Protein AF-A0A645BBS8-F1 (afdb_monomer)

Foldseek 3Di:
DVPQLVLLVQLVVCVVVVDDLVVSCVVVVHDSVSSVVSVPDDNVRSVVVVVCVVCPPPLCNVVLVVLLVCCVVPVQDALVNVVVVCCVVPVVDDDDSVSSRVVSVVSCVVVVRDNPPPDPPDDPDPPDPPDCPPPPPDPDDDPQVDKDFPDWDQDPVQQKIWTQIDHDPPPGPRGQKIFIWHADPNDIDTPDIGD

Sequence (195 aa):
MKKKLMLYLEIQQMKERGFSIQQIAKQLKVSRTTVYNYMEKTPEEAFEWVNSLGSRKKKLDPYKDWIVAWLQKYPHLNASQIQDWLLEKFPDFTVGESTMRLYVNQIREEYQIAKTKVVRQYEAVDPIPNKLDFLDDSSNQILWTKYVINDYEIDSDNKQVIFDVGSEEYGMHSNDLKITMCQEDGKWKIFSISE

Mean predicted aligned error: 19.35 Å

Secondary structure (DSSP, 8-state):
-HHHHHHHHHHHHHHHTT--HHHHHHHHT--HHHHHHHHSS-HHHHHHHHHHHH----TTGGGHHHHHHHHHH-TT--HHHHHHHHHHH-TT----HHHHHHHHHHHHHHTT--------S---PPPP-SS-TTSSS----------EEEEEEEETTTTEEEEEEE-SSSS--TTSEEEEEEEETTEEEEEEEE-

Solvent-accessible surface area (backbone atoms only — not comparable to full-atom values): 12086 Å² total; per-residue (Å²): 107,68,71,64,55,51,52,45,54,52,54,51,55,41,48,75,71,66,54,52,69,69,56,51,21,64,74,71,74,44,56,60,68,58,52,52,65,50,69,76,45,49,74,66,57,48,50,52,49,47,46,49,74,71,53,67,80,50,95,56,58,91,49,43,67,60,54,50,54,47,43,71,76,39,47,63,65,50,47,66,60,52,47,52,56,44,38,75,76,36,75,88,62,84,77,56,68,71,58,44,40,54,49,49,50,50,49,31,63,74,68,65,57,66,69,54,77,77,73,74,88,74,71,86,70,77,79,76,75,94,60,85,87,74,70,85,78,62,95,61,100,67,89,78,90,61,78,46,79,76,50,74,50,72,43,83,89,74,59,33,39,38,37,38,38,29,37,83,87,78,80,51,62,88,69,57,28,43,40,34,29,36,69,57,96,90,40,81,42,82,72,49,77,46,109

pLDDT: mean 71.12, std 16.53, range [35.47, 92.38]

InterPro domains:
  IPR006120 Resolvase, HTH domain [PF02796] (8-41)
  IPR009057 Homedomain-like superfamily [SSF46689] (10-91)
  IPR017894 HTH domain, IS21 transposase-type [PS50531] (6-71)

Organism: NCBI:txid1076179

Radius of gyration: 36.96 Å; Cα contacts (8 Å, |Δi|>4): 168; chains: 1; bounding box: 91×52×81 Å

Nearest PDB structures (foldseek):
  3doa-assembly1_A  TM=5.676E-01  e=3.269E+00  Staphylococcus aureus subsp. aureus Mu50
  3d7q-assembly2_A-2  TM=4.334E-01  e=2.902E+00  Nostoc punctiforme PCC 73102

Structure (mmCIF, N/CA/C/O backbone):
data_AF-A0A645BBS8-F1
#
_entry.id   AF-A0A645BBS8-F1
#
loop_
_atom_site.group_PDB
_atom_site.id
_atom_site.type_symbol
_atom_site.label_atom_id
_atom_site.label_alt_id
_atom_site.label_comp_id
_atom_site.label_asym_id
_atom_site.label_entity_id
_atom_site.label_seq_id
_atom_site.pdbx_PDB_ins_code
_atom_site.Cartn_x
_atom_site.Cartn_y
_atom_site.Cartn_z
_atom_site.occupancy
_atom_site.B_iso_or_equiv
_atom_site.auth_seq_id
_atom_site.auth_comp_id
_atom_site.auth_asym_id
_atom_site.auth_atom_id
_atom_site.pdbx_PDB_model_num
ATOM 1 N N . MET A 1 1 ? -12.706 -3.996 8.198 1.00 59.66 1 MET A N 1
ATOM 2 C CA . MET A 1 1 ? -14.000 -3.342 7.898 1.00 59.66 1 MET A CA 1
ATOM 3 C C . MET A 1 1 ? -15.180 -4.087 8.532 1.00 59.66 1 MET A C 1
ATOM 5 O O . MET A 1 1 ? -15.772 -3.539 9.450 1.00 59.66 1 MET A O 1
ATOM 9 N N . LYS A 1 2 ? -15.449 -5.357 8.179 1.00 73.75 2 LYS A N 1
ATOM 10 C CA . LYS A 1 2 ? -16.649 -6.109 8.628 1.00 73.75 2 LYS A CA 1
ATOM 11 C C . LYS A 1 2 ? -16.874 -6.190 10.155 1.00 73.75 2 LYS A C 1
ATOM 13 O O . LYS A 1 2 ? -17.990 -5.977 10.605 1.00 73.75 2 LYS A O 1
ATOM 18 N N . LYS A 1 3 ? -15.826 -6.414 10.963 1.00 82.75 3 LYS A N 1
ATOM 19 C CA . LYS A 1 3 ? -15.961 -6.615 12.426 1.00 82.75 3 LYS A CA 1
ATOM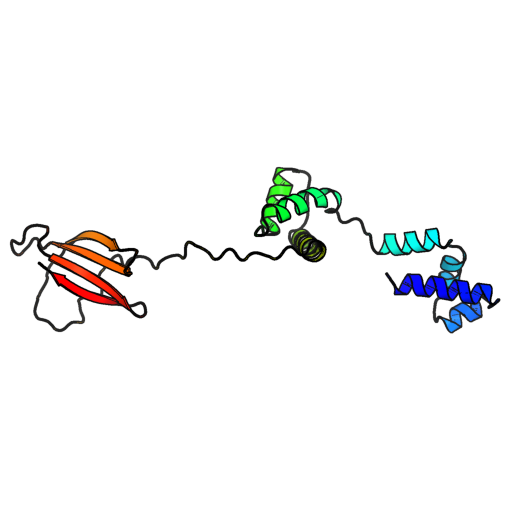 20 C C . LYS A 1 3 ? -16.538 -5.409 13.190 1.00 82.75 3 LYS A C 1
ATOM 22 O O . LYS A 1 3 ? -17.342 -5.601 14.090 1.00 82.75 3 LYS A O 1
ATOM 27 N N . LYS A 1 4 ? -16.141 -4.176 12.844 1.00 83.88 4 LYS A N 1
ATOM 28 C CA . LYS A 1 4 ? -16.613 -2.959 13.541 1.00 83.88 4 LYS A CA 1
ATOM 29 C C . LYS A 1 4 ? -18.053 -2.595 13.165 1.00 83.88 4 LYS A C 1
ATOM 31 O O . LYS A 1 4 ? -18.812 -2.186 14.034 1.00 83.88 4 LYS A O 1
ATOM 36 N N . LEU A 1 5 ? -18.425 -2.798 11.898 1.00 86.19 5 LEU A N 1
ATOM 37 C CA . LEU A 1 5 ? -19.806 -2.646 11.422 1.00 86.19 5 LEU A CA 1
ATOM 38 C C . LEU A 1 5 ? -20.742 -3.681 12.063 1.00 86.19 5 LEU A C 1
ATOM 40 O O . LEU A 1 5 ? -21.817 -3.319 12.522 1.00 86.19 5 LEU A O 1
ATOM 44 N N . MET A 1 6 ? -20.313 -4.945 12.159 1.00 89.00 6 MET A N 1
ATOM 45 C CA . MET A 1 6 ? -21.078 -5.987 12.858 1.00 89.00 6 MET A CA 1
ATOM 46 C C . MET A 1 6 ? -21.303 -5.632 14.330 1.00 89.00 6 MET A C 1
ATOM 48 O O . MET A 1 6 ? -22.436 -5.690 14.791 1.00 89.00 6 MET A O 1
ATOM 52 N N . LEU A 1 7 ? -20.259 -5.174 15.033 1.00 90.38 7 LEU A N 1
ATOM 53 C CA . LEU A 1 7 ? -20.376 -4.732 16.425 1.00 90.38 7 LEU A CA 1
ATOM 54 C C . LEU A 1 7 ? -21.392 -3.588 16.591 1.00 90.38 7 LEU A C 1
ATOM 56 O O . LEU A 1 7 ? -22.176 -3.604 17.533 1.00 90.38 7 LEU A O 1
ATOM 60 N N . TYR A 1 8 ? -21.395 -2.608 15.681 1.00 90.94 8 TYR A N 1
ATOM 61 C CA . TYR A 1 8 ? -22.380 -1.521 15.686 1.00 90.94 8 TYR A CA 1
ATOM 62 C C . TYR A 1 8 ? -23.813 -2.035 15.544 1.00 90.94 8 TYR A C 1
ATOM 64 O O . TYR A 1 8 ? -24.666 -1.692 16.361 1.00 90.94 8 TYR A O 1
ATOM 72 N N . LEU A 1 9 ? -24.063 -2.891 14.551 1.00 91.31 9 LEU A N 1
ATOM 73 C CA . LEU A 1 9 ? -25.390 -3.464 14.317 1.00 91.31 9 LEU A CA 1
ATOM 74 C C . LEU A 1 9 ? -25.876 -4.268 15.526 1.00 91.31 9 LEU A C 1
ATOM 76 O O . LEU A 1 9 ? -27.034 -4.160 15.914 1.00 91.31 9 LEU A O 1
ATOM 80 N N . GLU A 1 10 ? -24.988 -5.032 16.157 1.00 92.12 10 GLU A N 1
ATOM 81 C CA . GLU A 1 10 ? -25.324 -5.855 17.318 1.00 92.12 10 GLU A CA 1
ATOM 82 C C . GLU A 1 10 ? -25.670 -5.002 18.552 1.00 92.12 10 GLU A C 1
ATOM 84 O O . GLU A 1 10 ? -26.630 -5.301 19.263 1.00 92.12 10 GLU A O 1
ATOM 89 N N . ILE A 1 11 ? -24.964 -3.882 18.761 1.00 91.81 11 ILE A N 1
ATOM 90 C CA . ILE A 1 11 ? -25.291 -2.897 19.808 1.00 91.81 11 ILE A CA 1
ATOM 91 C C . ILE A 1 11 ? -26.670 -2.269 19.560 1.00 91.81 11 ILE A C 1
ATOM 93 O O . ILE A 1 11 ? -27.460 -2.162 20.501 1.00 91.81 11 ILE A O 1
ATOM 97 N N . GLN A 1 12 ? -26.979 -1.876 18.319 1.00 90.88 12 GLN A N 1
ATOM 98 C CA . GLN A 1 12 ? -28.278 -1.280 17.978 1.00 90.88 12 GLN A CA 1
ATOM 99 C C . GLN A 1 12 ? -29.426 -2.289 18.135 1.00 90.88 12 GLN A C 1
ATOM 101 O O . GLN A 1 12 ? -30.436 -1.969 18.755 1.00 90.88 12 GLN A O 1
ATOM 106 N N . GLN A 1 13 ? -29.245 -3.542 17.708 1.00 92.06 13 GLN A N 1
ATOM 107 C CA . GLN A 1 13 ? -30.247 -4.598 17.908 1.00 92.06 13 GLN A CA 1
ATOM 108 C C . GLN A 1 13 ? -30.528 -4.871 19.392 1.00 92.06 13 GLN A C 1
ATOM 110 O O . GLN A 1 13 ? -31.673 -5.090 19.785 1.00 92.06 13 GLN A O 1
ATOM 115 N N . MET A 1 14 ? -29.500 -4.870 20.246 1.00 91.06 14 MET A N 1
ATOM 116 C CA . MET A 1 14 ? -29.712 -5.030 21.688 1.00 91.06 14 MET A CA 1
ATOM 117 C C . MET A 1 14 ? -30.392 -3.807 22.315 1.00 91.06 14 MET A C 1
ATOM 119 O O . MET A 1 14 ? -31.194 -3.963 23.236 1.00 91.06 14 MET A O 1
ATOM 123 N N . LYS A 1 15 ? -30.129 -2.602 21.800 1.00 88.50 15 LYS A N 1
ATOM 124 C CA . LYS A 1 15 ? -30.831 -1.380 22.212 1.00 88.50 15 LYS A CA 1
ATOM 125 C C . LYS A 1 15 ? -32.324 -1.459 21.893 1.00 88.50 15 LYS A C 1
ATOM 127 O O . LYS A 1 15 ? -33.138 -1.193 22.770 1.00 88.50 15 LYS A O 1
ATOM 132 N N . GLU A 1 16 ? -32.679 -1.874 20.678 1.00 89.00 16 GLU A N 1
ATOM 133 C CA . GLU A 1 16 ? -34.076 -2.048 20.246 1.00 89.00 16 GLU A CA 1
ATOM 134 C C . GLU A 1 16 ? -34.824 -3.083 21.092 1.00 89.00 16 GLU A C 1
ATOM 136 O O . GLU A 1 16 ? -36.003 -2.919 21.389 1.00 89.00 16 GLU A O 1
ATOM 141 N N . ARG A 1 17 ? -34.123 -4.124 21.550 1.00 91.25 17 ARG A N 1
ATOM 142 C CA . ARG A 1 17 ? -34.668 -5.141 22.464 1.00 91.25 17 ARG A CA 1
ATOM 143 C C . ARG A 1 17 ? -34.783 -4.670 23.922 1.00 91.25 17 ARG A C 1
ATOM 145 O O . ARG A 1 17 ? -35.229 -5.443 24.764 1.00 91.25 17 ARG A O 1
ATOM 152 N N . GLY A 1 18 ? -34.371 -3.441 24.238 1.00 90.44 18 GLY A N 1
ATOM 153 C CA . GLY A 1 18 ? -34.490 -2.854 25.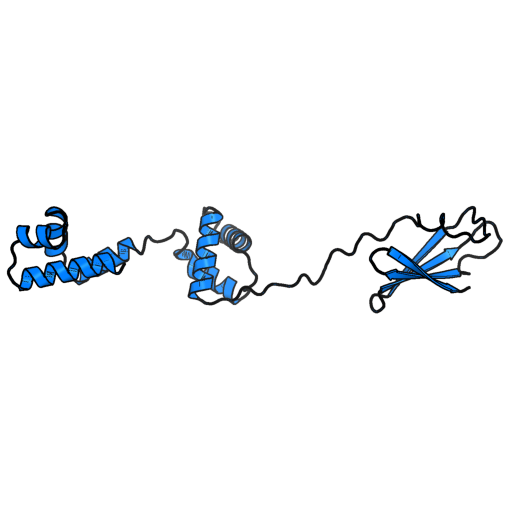575 1.00 90.44 18 GLY A CA 1
ATOM 154 C C . GLY A 1 18 ? -33.408 -3.280 26.572 1.00 90.44 18 GLY A C 1
ATOM 155 O O . GLY A 1 18 ? -33.602 -3.133 27.779 1.00 90.44 18 GLY A O 1
ATOM 156 N N . PHE A 1 19 ? -32.265 -3.804 26.114 1.00 89.94 19 PHE A N 1
ATOM 157 C CA . PHE A 1 19 ? -31.166 -4.142 27.022 1.00 89.94 19 PHE A CA 1
ATOM 158 C C . PHE A 1 19 ? -30.490 -2.888 27.586 1.00 89.94 19 PHE A C 1
ATOM 160 O O . PHE A 1 19 ? -30.244 -1.906 26.884 1.00 89.94 19 PHE A O 1
ATOM 167 N N . SER A 1 20 ? -30.111 -2.945 28.864 1.00 90.75 20 SER A N 1
ATOM 168 C CA . SER A 1 20 ? -29.319 -1.884 29.488 1.00 90.75 20 SER A CA 1
ATOM 169 C C . SER A 1 20 ? -27.881 -1.860 28.955 1.00 90.75 20 SER A C 1
ATOM 171 O O . SER A 1 20 ? -27.296 -2.890 28.614 1.00 90.75 20 SER A O 1
ATOM 173 N N . ILE A 1 21 ? -27.252 -0.683 28.980 1.00 87.94 21 ILE A N 1
ATOM 174 C CA . ILE A 1 21 ? -25.864 -0.473 28.527 1.00 87.94 21 ILE A CA 1
ATOM 175 C C . ILE A 1 21 ? -24.885 -1.429 29.234 1.00 87.94 21 ILE A C 1
ATOM 177 O O . ILE A 1 21 ? -23.940 -1.932 28.625 1.00 87.94 21 ILE A O 1
ATOM 181 N N . GLN A 1 22 ? -25.121 -1.723 30.517 1.00 89.69 22 GLN A N 1
ATOM 182 C CA . GLN A 1 22 ? -24.285 -2.646 31.288 1.00 89.69 22 GLN A CA 1
ATOM 183 C C . GLN A 1 22 ? -24.399 -4.094 30.793 1.00 89.69 22 GLN A C 1
ATOM 185 O O . GLN A 1 22 ? -23.387 -4.794 30.732 1.00 89.69 22 GLN A O 1
ATOM 190 N N . GLN A 1 23 ? -25.606 -4.536 30.426 1.00 90.25 23 GLN A N 1
ATOM 191 C CA . GLN A 1 23 ? -25.840 -5.871 29.871 1.00 90.25 23 GLN A CA 1
ATOM 192 C C . GLN A 1 23 ? -25.203 -6.003 28.488 1.00 90.25 23 GLN A C 1
ATOM 194 O O . GLN A 1 23 ? -24.499 -6.980 28.245 1.00 90.25 23 GLN A O 1
ATOM 199 N N . ILE A 1 24 ? -25.353 -4.983 27.638 1.00 91.06 24 ILE A N 1
ATOM 200 C CA . ILE A 1 24 ? -24.761 -4.941 26.293 1.00 91.06 24 ILE A CA 1
ATOM 201 C C . ILE A 1 24 ? -23.234 -5.035 26.373 1.00 91.06 24 ILE A C 1
ATOM 203 O O . ILE A 1 24 ? -22.626 -5.887 25.728 1.00 91.06 24 ILE A O 1
ATOM 207 N N . ALA A 1 25 ? -22.605 -4.222 27.228 1.00 92.06 25 ALA A N 1
ATOM 208 C CA . ALA A 1 25 ? -21.158 -4.250 27.438 1.00 92.06 25 ALA A CA 1
ATOM 209 C C . ALA A 1 25 ? -20.663 -5.624 27.929 1.00 92.06 25 ALA A C 1
ATOM 211 O O . ALA A 1 25 ? -19.649 -6.131 27.447 1.00 92.06 25 ALA A O 1
ATOM 212 N N . LYS A 1 26 ? -21.397 -6.251 28.861 1.00 92.38 26 LYS A N 1
ATOM 213 C CA . LYS A 1 26 ? -21.065 -7.576 29.407 1.00 92.38 26 LYS A CA 1
ATOM 214 C C . LYS A 1 26 ? -21.217 -8.685 28.362 1.00 92.38 26 LYS A C 1
ATOM 216 O O . LYS A 1 26 ? -20.373 -9.576 28.308 1.00 92.38 26 LYS A O 1
ATOM 221 N N . GLN A 1 27 ? -22.259 -8.624 27.536 1.00 90.75 27 GLN A N 1
ATOM 222 C CA . GLN A 1 27 ? -22.560 -9.638 26.527 1.00 90.75 27 GLN A CA 1
ATOM 223 C C . GLN A 1 27 ? -21.602 -9.566 25.333 1.00 90.75 27 GLN A C 1
ATOM 225 O O . GLN A 1 27 ? -21.071 -10.590 24.910 1.00 90.75 27 GLN A O 1
ATOM 230 N N . LEU A 1 28 ? -21.318 -8.356 24.847 1.00 89.81 28 LEU A N 1
ATOM 231 C CA . LEU A 1 28 ? -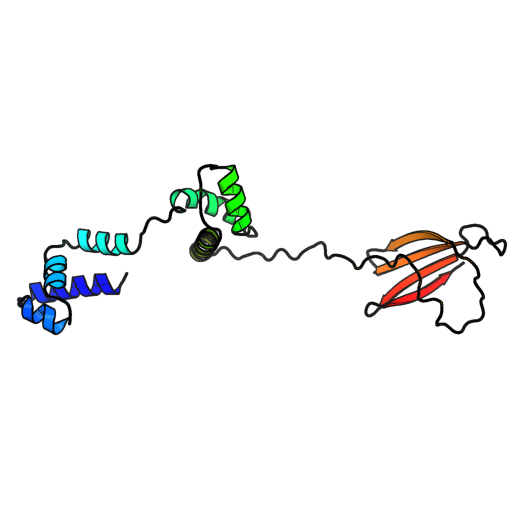20.407 -8.119 23.723 1.00 89.81 28 LEU A CA 1
ATOM 232 C C . LEU A 1 28 ? -18.927 -8.045 24.143 1.00 89.81 28 LEU A C 1
ATOM 234 O O . LEU A 1 28 ? -18.056 -7.919 23.287 1.00 89.81 28 LEU A O 1
ATOM 238 N N . LYS A 1 29 ? -18.627 -8.131 25.449 1.00 91.69 29 LYS A N 1
ATOM 239 C CA . LYS A 1 29 ? -17.272 -8.014 26.028 1.00 91.69 29 LYS A CA 1
ATOM 240 C C . LYS A 1 29 ? -16.536 -6.741 25.576 1.00 91.69 29 LYS A C 1
ATOM 242 O O . LYS A 1 29 ? -15.335 -6.763 25.313 1.00 91.69 29 LYS A O 1
ATOM 247 N N . VAL A 1 30 ? -17.257 -5.624 25.495 1.00 90.00 30 VAL A N 1
ATOM 248 C CA . VAL A 1 30 ? -16.724 -4.307 25.108 1.00 90.00 30 VAL A CA 1
ATOM 249 C C . VAL A 1 30 ? -16.825 -3.313 26.259 1.00 90.00 30 VAL A C 1
ATOM 251 O O . VAL A 1 30 ? -17.640 -3.466 27.168 1.00 90.00 30 VAL A O 1
ATOM 254 N N . SER A 1 31 ? -15.991 -2.272 26.233 1.00 91.00 31 SER A N 1
ATOM 255 C CA . SER A 1 31 ? -16.043 -1.225 27.255 1.00 91.00 31 SER A CA 1
ATOM 256 C C . SER A 1 31 ? -17.358 -0.442 27.176 1.00 91.00 31 SER A C 1
ATOM 258 O O . SER A 1 31 ? -17.895 -0.223 26.088 1.00 91.00 31 SER A O 1
ATOM 260 N N . ARG A 1 32 ? -17.854 0.038 28.324 1.00 87.38 32 ARG A N 1
ATOM 261 C CA . ARG A 1 32 ? -19.061 0.883 28.379 1.00 87.38 32 ARG A CA 1
ATOM 262 C C . ARG A 1 32 ? -18.915 2.118 27.488 1.00 87.38 32 ARG A C 1
ATOM 264 O O . ARG A 1 32 ? -19.841 2.445 26.761 1.00 87.38 32 ARG A O 1
ATOM 271 N N . THR A 1 33 ? -17.733 2.734 27.470 1.00 90.19 33 THR A N 1
ATOM 272 C CA . THR A 1 33 ? -17.406 3.886 26.615 1.00 90.19 33 THR A CA 1
ATOM 273 C C . THR A 1 33 ? -17.559 3.565 25.129 1.00 90.19 33 THR A C 1
ATOM 275 O O . THR A 1 33 ? -18.061 4.380 24.364 1.00 90.19 33 THR A O 1
ATOM 278 N N . THR A 1 34 ? -17.180 2.355 24.706 1.00 88.12 34 THR A N 1
ATOM 279 C CA . THR A 1 34 ? -17.405 1.896 23.328 1.00 88.12 34 THR A CA 1
ATOM 280 C C . THR A 1 34 ? -18.895 1.765 23.030 1.00 88.12 34 THR A C 1
ATOM 282 O O . THR A 1 34 ? -19.324 2.184 21.965 1.00 88.12 34 THR A O 1
ATOM 285 N N . VAL A 1 35 ? -19.695 1.244 23.963 1.00 88.62 35 VAL A N 1
ATOM 286 C CA . VAL A 1 35 ? -21.151 1.150 23.778 1.00 88.62 35 VAL A CA 1
ATOM 287 C C . VAL A 1 35 ? -21.784 2.538 23.649 1.00 88.62 35 VAL A C 1
ATOM 289 O O . VAL A 1 35 ? -22.550 2.743 22.714 1.00 88.62 35 VAL A O 1
ATOM 292 N N . TYR A 1 36 ? -21.415 3.501 24.504 1.00 90.00 36 TYR A N 1
ATOM 293 C CA . TYR A 1 36 ? -21.876 4.896 24.400 1.00 90.00 36 TYR A CA 1
ATOM 294 C C . TYR A 1 36 ? -21.555 5.499 23.028 1.00 90.00 36 TYR A C 1
ATOM 296 O O . TYR A 1 36 ? -22.461 5.891 22.297 1.00 90.00 36 TYR A O 1
ATOM 304 N N . ASN A 1 37 ? -20.283 5.440 22.624 1.00 87.69 37 ASN A N 1
ATOM 305 C CA . ASN A 1 37 ? -19.826 5.977 21.342 1.00 87.69 37 ASN A CA 1
ATOM 306 C C . ASN A 1 37 ? -20.542 5.368 20.128 1.00 87.69 37 ASN A C 1
ATOM 308 O O . ASN A 1 37 ? -20.613 6.006 19.083 1.00 87.69 37 ASN A O 1
ATOM 312 N N . TYR A 1 38 ? -20.998 4.116 20.217 1.00 88.06 38 TYR A N 1
ATOM 313 C CA . TYR A 1 38 ? -21.685 3.427 19.122 1.00 88.06 38 TYR A CA 1
ATOM 314 C C . TYR A 1 38 ? -23.206 3.621 19.177 1.00 88.06 38 TYR A C 1
ATOM 316 O O . TYR A 1 38 ? -23.847 3.580 18.134 1.00 88.06 38 TYR A O 1
ATOM 324 N N . MET A 1 39 ? -23.789 3.848 20.358 1.00 86.56 39 MET A N 1
ATOM 325 C CA . MET A 1 39 ? -25.219 4.134 20.509 1.00 86.56 39 MET A CA 1
ATOM 326 C C . MET A 1 39 ? -25.607 5.538 20.053 1.00 86.56 39 MET A C 1
ATOM 328 O O . MET A 1 39 ? -26.739 5.720 19.603 1.00 86.56 39 MET A O 1
ATOM 332 N N . GLU A 1 40 ? -24.701 6.502 20.211 1.00 85.94 40 GLU A N 1
ATOM 333 C CA . GLU A 1 40 ? -24.903 7.901 19.815 1.00 85.94 40 GLU A CA 1
ATOM 334 C C . GLU A 1 40 ? -24.730 8.117 18.306 1.00 85.94 40 GLU A C 1
ATOM 336 O O . GLU A 1 40 ? -25.239 9.094 17.771 1.00 85.94 40 GLU A O 1
ATOM 341 N N . LYS A 1 41 ? -24.052 7.193 17.611 1.00 85.00 41 LYS A N 1
ATOM 342 C CA . LYS A 1 41 ? -23.796 7.289 16.169 1.00 85.00 41 LYS A CA 1
ATOM 343 C C . LYS A 1 41 ? -24.990 6.860 15.334 1.00 85.00 41 LYS A C 1
ATOM 345 O O . LYS A 1 41 ? -25.552 5.776 15.540 1.00 85.00 41 LYS A O 1
ATOM 350 N N . THR A 1 42 ? -25.298 7.654 14.316 1.00 86.50 42 THR A N 1
ATOM 351 C CA . THR A 1 42 ? -26.260 7.255 13.285 1.00 86.50 42 THR A CA 1
ATOM 352 C C . THR A 1 42 ? -25.683 6.136 12.403 1.00 86.50 42 THR A C 1
ATOM 354 O O . THR A 1 42 ? -24.463 5.927 12.375 1.00 86.50 42 THR A O 1
ATOM 357 N N . PRO A 1 43 ? -26.531 5.379 11.680 1.00 82.12 43 PRO A N 1
ATOM 358 C CA . PRO A 1 43 ? -26.059 4.325 10.782 1.00 82.12 43 PRO A CA 1
ATOM 359 C C . PRO A 1 43 ? -25.113 4.861 9.702 1.00 82.12 43 PRO A C 1
ATOM 361 O O . PRO A 1 43 ? -24.113 4.219 9.379 1.00 82.12 43 PRO A O 1
ATOM 364 N N . GLU A 1 44 ? -25.405 6.059 9.195 1.00 83.44 44 GLU A N 1
ATOM 365 C CA . GLU A 1 44 ? -24.606 6.773 8.197 1.00 83.44 44 GLU A CA 1
ATOM 366 C C . GLU A 1 44 ? -23.237 7.162 8.768 1.00 83.44 44 GLU A C 1
ATOM 368 O O . GLU A 1 44 ? -22.208 6.782 8.210 1.00 83.44 44 GLU A O 1
ATOM 373 N N . GLU A 1 45 ? -23.201 7.794 9.946 1.00 85.19 45 GLU A N 1
ATOM 374 C CA . GLU A 1 45 ? -21.952 8.157 10.627 1.00 85.19 45 GLU A CA 1
ATOM 375 C C . GLU A 1 45 ? -21.103 6.934 10.991 1.00 85.19 45 GLU A C 1
ATOM 377 O O . GLU A 1 45 ? -19.873 6.975 10.932 1.00 85.19 45 GLU A O 1
ATOM 382 N N . ALA A 1 46 ? -21.732 5.828 11.395 1.00 82.25 46 ALA A N 1
ATOM 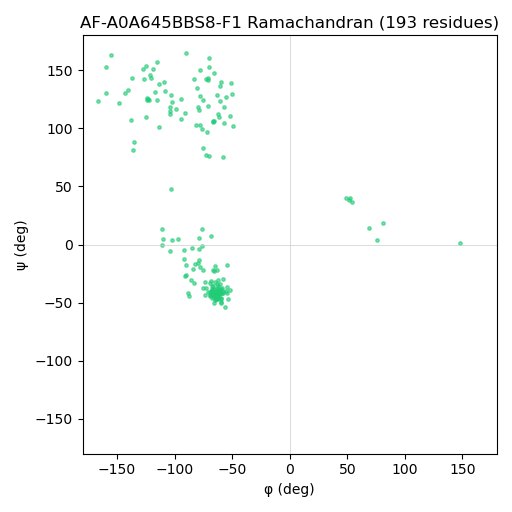383 C CA . ALA A 1 46 ? -21.027 4.590 11.702 1.00 82.25 46 ALA A CA 1
ATOM 384 C C . ALA A 1 46 ? -20.408 3.976 10.439 1.00 82.25 46 ALA A C 1
ATOM 386 O O . ALA A 1 46 ? -19.268 3.499 10.480 1.00 82.25 46 ALA A O 1
ATOM 387 N N . PHE A 1 47 ? -21.127 4.014 9.314 1.00 82.25 47 PHE A N 1
ATOM 388 C CA . PHE A 1 47 ? -20.625 3.559 8.023 1.00 82.25 47 PHE A CA 1
ATOM 389 C C . PHE A 1 47 ? -19.454 4.424 7.544 1.00 82.25 47 PHE A C 1
ATOM 391 O O . PHE A 1 47 ? -18.393 3.886 7.219 1.00 82.25 47 PHE A O 1
ATOM 398 N N . GLU A 1 48 ? -19.585 5.750 7.596 1.00 82.69 48 GLU A N 1
ATOM 399 C CA . GLU A 1 48 ? -18.503 6.690 7.288 1.00 82.69 48 GLU A CA 1
ATOM 400 C C . GLU A 1 48 ? -17.306 6.533 8.228 1.00 82.69 48 GLU A C 1
ATOM 402 O O . GLU A 1 48 ? -16.157 6.560 7.789 1.00 82.69 48 GLU A O 1
ATOM 407 N N . TRP A 1 49 ? -17.529 6.295 9.520 1.00 81.94 49 TRP A N 1
ATOM 408 C CA . TRP A 1 49 ? -16.453 6.065 10.480 1.00 81.94 49 TRP A CA 1
ATOM 409 C C . TRP A 1 49 ? -15.692 4.765 10.187 1.00 81.94 49 TRP A C 1
ATOM 411 O O . TRP A 1 49 ? -14.460 4.739 10.179 1.00 81.94 49 TRP A O 1
ATOM 421 N N . VAL A 1 50 ? -16.399 3.669 9.901 1.00 80.81 50 VAL A N 1
ATOM 422 C CA . VAL A 1 50 ? -15.748 2.401 9.537 1.00 80.81 50 VAL A CA 1
ATOM 423 C C . VAL A 1 50 ? -15.041 2.501 8.184 1.00 80.81 50 VAL A C 1
ATOM 425 O O . VAL A 1 50 ? -13.957 1.927 8.037 1.00 80.81 50 VAL A O 1
ATOM 428 N N . ASN A 1 51 ? -15.601 3.254 7.236 1.00 76.06 51 ASN A N 1
ATOM 429 C CA . ASN A 1 51 ? -14.956 3.535 5.958 1.00 76.06 51 ASN A CA 1
ATOM 430 C C . ASN A 1 51 ? -13.723 4.416 6.129 1.00 76.06 51 ASN A C 1
ATOM 432 O O . ASN A 1 51 ? -12.672 4.042 5.630 1.00 76.06 51 ASN A O 1
ATOM 436 N N . SER A 1 52 ? -13.790 5.494 6.909 1.00 70.75 52 SER A N 1
ATOM 437 C CA . SER A 1 52 ? -12.655 6.392 7.174 1.00 70.75 52 SER A CA 1
ATOM 438 C C . SER A 1 52 ? -11.496 5.696 7.889 1.00 70.75 52 SER A C 1
ATOM 440 O O . SER A 1 52 ? -10.333 5.938 7.570 1.00 70.75 52 SER A O 1
ATOM 442 N N . LEU A 1 53 ? -11.793 4.753 8.789 1.00 69.31 53 LEU A N 1
ATOM 443 C CA . LEU A 1 53 ? -10.796 3.867 9.399 1.00 69.31 53 LEU A CA 1
ATOM 444 C C . LEU A 1 53 ? -10.084 2.964 8.379 1.00 69.31 53 LEU A C 1
ATOM 446 O O . LEU A 1 53 ? -8.940 2.574 8.610 1.00 69.31 53 LEU A O 1
ATOM 450 N N . GLY A 1 54 ? -10.761 2.585 7.292 1.00 62.03 54 GLY A N 1
ATOM 451 C CA . GLY A 1 54 ? -10.189 1.812 6.185 1.00 62.03 54 GLY A CA 1
ATOM 452 C C . GLY A 1 54 ? -9.582 2.678 5.077 1.00 62.03 54 GLY A C 1
ATOM 453 O O . GLY A 1 54 ? -8.659 2.238 4.397 1.00 62.03 54 GLY A O 1
ATOM 454 N N . SER A 1 55 ? -10.055 3.914 4.922 1.00 58.97 55 SER A N 1
ATOM 455 C CA . SER A 1 55 ? -9.719 4.843 3.846 1.00 58.97 55 SER A CA 1
ATOM 456 C C . SER A 1 55 ? -8.749 5.917 4.326 1.00 58.97 55 SER A C 1
ATOM 458 O O . SER A 1 55 ? -8.948 7.112 4.080 1.00 58.97 55 SER A O 1
ATOM 460 N N . ARG A 1 56 ? -7.678 5.523 5.027 1.00 56.09 56 ARG A N 1
ATOM 461 C CA . ARG A 1 56 ? -6.549 6.438 5.211 1.00 56.09 56 ARG A CA 1
ATOM 462 C C . ARG A 1 56 ? -6.094 6.836 3.811 1.00 56.09 56 ARG A C 1
ATOM 464 O O . ARG A 1 56 ? -5.498 6.004 3.131 1.00 56.09 56 ARG A O 1
ATOM 471 N N . LYS A 1 57 ? -6.422 8.066 3.397 1.00 59.47 57 LYS A N 1
ATOM 472 C CA . LYS A 1 57 ? -6.065 8.610 2.086 1.00 59.47 57 LYS A CA 1
ATOM 473 C C . LYS A 1 57 ? -4.569 8.404 1.918 1.00 59.47 57 LYS A C 1
ATOM 475 O O . LYS A 1 57 ? -3.774 8.959 2.686 1.00 59.47 57 LYS A O 1
ATOM 480 N N . LYS A 1 58 ? -4.178 7.510 1.017 1.00 67.44 58 LYS A N 1
ATOM 481 C CA . LYS A 1 58 ? -2.763 7.261 0.771 1.00 67.44 58 LYS A CA 1
ATOM 482 C C . LYS A 1 58 ? -2.252 8.500 0.058 1.00 67.44 58 LYS A C 1
ATOM 484 O O . LYS A 1 58 ? -2.945 9.075 -0.774 1.00 67.44 58 LYS A O 1
ATOM 489 N N . LYS A 1 59 ? -1.014 8.905 0.346 1.00 70.19 59 LYS A N 1
ATOM 490 C CA . LYS A 1 59 ? -0.370 10.038 -0.348 1.00 70.19 59 LYS A CA 1
ATOM 491 C C . LYS A 1 59 ? -0.355 9.872 -1.881 1.00 70.19 59 LYS A C 1
ATOM 493 O O . LYS A 1 59 ? -0.152 10.841 -2.596 1.00 70.19 59 LYS A O 1
ATOM 498 N N . LEU A 1 60 ? -0.566 8.643 -2.352 1.00 73.88 60 LEU A N 1
ATOM 499 C CA . LEU A 1 60 ? -0.583 8.226 -3.748 1.00 73.88 60 LEU A CA 1
ATOM 500 C C . LEU A 1 60 ? -1.973 8.257 -4.402 1.00 73.88 60 LEU A C 1
ATOM 502 O O . LEU A 1 60 ? -2.050 8.160 -5.624 1.00 73.88 60 LEU A O 1
ATOM 506 N N . ASP A 1 61 ? -3.053 8.404 -3.627 1.00 75.56 61 ASP A N 1
ATOM 507 C CA . ASP A 1 61 ? -4.423 8.406 -4.158 1.00 75.56 61 ASP A CA 1
ATOM 508 C C . ASP A 1 61 ? -4.653 9.502 -5.223 1.00 75.56 61 ASP A C 1
ATOM 510 O O . ASP A 1 61 ? -5.252 9.182 -6.247 1.00 75.56 61 ASP A O 1
ATOM 514 N N . PRO A 1 62 ? -4.123 10.742 -5.089 1.00 82.69 62 PRO A N 1
ATOM 515 C CA . PRO A 1 62 ? -4.263 11.774 -6.127 1.00 82.69 62 PRO A CA 1
ATOM 516 C C . PRO A 1 62 ? -3.596 11.420 -7.461 1.00 82.69 62 PRO A C 1
ATOM 518 O O . PRO A 1 62 ? -3.944 11.970 -8.499 1.00 82.69 62 PRO A O 1
ATOM 521 N N . TYR A 1 63 ? -2.629 10.504 -7.436 1.00 83.00 63 TYR A N 1
ATOM 522 C CA . TYR A 1 63 ? -1.873 10.087 -8.612 1.00 83.00 63 TYR A CA 1
ATOM 523 C C . TYR A 1 63 ? -2.342 8.737 -9.161 1.00 83.00 63 TYR A C 1
ATOM 525 O O . TYR A 1 63 ? -1.741 8.218 -10.104 1.00 83.00 63 TYR A O 1
ATOM 533 N N . LYS A 1 64 ? -3.405 8.152 -8.583 1.00 84.19 64 LYS A N 1
ATOM 534 C CA . LYS A 1 64 ? -3.939 6.845 -8.988 1.00 84.19 64 LYS A CA 1
ATOM 535 C C . LYS A 1 64 ? -4.228 6.808 -10.484 1.00 84.19 64 LYS A C 1
ATOM 537 O O . LYS A 1 64 ? -3.790 5.877 -11.151 1.00 84.19 64 LYS A O 1
ATOM 542 N N . ASP A 1 65 ? -4.895 7.834 -10.999 1.00 86.12 65 ASP A N 1
ATOM 543 C CA . ASP A 1 65 ? -5.344 7.879 -12.392 1.00 86.12 65 ASP A CA 1
ATOM 544 C C . ASP A 1 65 ? -4.166 7.848 -13.374 1.00 86.12 65 ASP A C 1
ATOM 546 O O . ASP A 1 65 ? -4.184 7.096 -14.349 1.00 86.12 65 ASP A O 1
ATOM 550 N N . TRP A 1 66 ? -3.088 8.577 -13.066 1.00 87.56 66 TRP A N 1
ATOM 551 C CA . TRP A 1 66 ? -1.849 8.557 -13.847 1.00 87.56 66 TRP A CA 1
ATOM 552 C C . TRP A 1 66 ? -1.183 7.181 -13.828 1.00 87.56 66 TRP A C 1
ATOM 554 O O . TRP A 1 66 ? -0.817 6.648 -14.876 1.00 87.56 66 TRP A O 1
ATOM 564 N N . ILE A 1 67 ? -1.070 6.578 -12.642 1.00 87.06 67 ILE A N 1
ATOM 565 C CA . ILE A 1 67 ? -0.440 5.264 -12.471 1.00 87.06 67 ILE A CA 1
ATOM 566 C C . ILE A 1 67 ? -1.232 4.181 -13.214 1.00 87.06 67 ILE A C 1
ATOM 568 O O . ILE A 1 67 ? -0.637 3.329 -13.874 1.00 87.06 67 ILE A O 1
ATOM 572 N N . VAL A 1 68 ? -2.565 4.221 -13.145 1.00 87.50 68 VAL A N 1
ATOM 573 C CA . VAL A 1 68 ? -3.446 3.290 -13.863 1.00 87.50 68 VAL A CA 1
ATOM 574 C C . VAL A 1 68 ? -3.291 3.461 -15.373 1.00 87.50 68 VAL A C 1
ATOM 576 O O . VAL A 1 68 ? -3.094 2.465 -16.068 1.00 87.50 68 VAL A O 1
ATOM 579 N N . ALA A 1 69 ? -3.300 4.696 -15.882 1.00 88.62 69 ALA A N 1
ATOM 580 C CA . ALA A 1 69 ? -3.121 4.965 -17.308 1.00 88.62 69 ALA A CA 1
ATOM 581 C C . ALA A 1 69 ? -1.775 4.429 -17.834 1.00 88.62 69 ALA A C 1
ATOM 583 O O . ALA A 1 69 ? -1.712 3.816 -18.903 1.00 88.62 69 ALA A O 1
ATOM 584 N N . TRP A 1 70 ? -0.692 4.597 -17.070 1.00 88.81 70 TRP A N 1
ATOM 585 C CA . TRP A 1 70 ? 0.619 4.061 -17.437 1.00 88.81 70 TRP A CA 1
ATOM 586 C C . TRP A 1 70 ? 0.684 2.539 -17.374 1.00 88.81 70 TRP A C 1
ATOM 588 O O . TRP A 1 70 ? 1.245 1.931 -18.280 1.00 88.81 70 TRP A O 1
ATOM 598 N N . LEU A 1 71 ? 0.086 1.913 -16.359 1.00 85.62 71 LEU A N 1
ATOM 599 C CA . LEU A 1 71 ? 0.044 0.453 -16.247 1.00 85.62 71 LEU A CA 1
ATOM 600 C C . LEU A 1 71 ? -0.826 -0.199 -17.328 1.00 85.62 71 LEU A C 1
ATOM 602 O O . LEU A 1 71 ? -0.508 -1.303 -17.762 1.00 85.62 71 LEU A O 1
ATOM 606 N N . GLN A 1 72 ? -1.884 0.474 -17.791 1.00 84.31 72 GLN A N 1
ATOM 607 C CA . GLN A 1 72 ? -2.683 0.022 -18.934 1.00 84.31 72 GLN A CA 1
ATOM 608 C C . GLN A 1 72 ? -1.895 0.105 -20.244 1.00 84.31 72 GLN A C 1
ATOM 610 O O . GLN A 1 72 ? -1.941 -0.818 -21.053 1.00 84.31 72 GLN A O 1
ATOM 615 N N . LYS A 1 73 ? -1.147 1.195 -20.448 1.00 86.19 73 LYS A N 1
ATOM 616 C CA . LYS A 1 73 ? -0.338 1.389 -21.657 1.00 86.19 73 LYS A CA 1
ATOM 617 C C . LYS A 1 73 ? 0.906 0.494 -21.682 1.00 86.19 73 LYS A C 1
ATOM 619 O O . LYS A 1 73 ? 1.296 0.001 -22.737 1.00 86.19 73 LYS A O 1
ATOM 624 N N . TYR A 1 74 ? 1.526 0.287 -20.525 1.00 83.56 74 TYR A N 1
ATOM 625 C CA . TYR A 1 74 ? 2.790 -0.424 -20.368 1.00 83.56 74 TYR A CA 1
ATOM 626 C C . TYR A 1 74 ? 2.726 -1.386 -19.161 1.00 83.56 74 TYR A C 1
ATOM 628 O O . TYR A 1 74 ? 3.252 -1.092 -18.082 1.00 83.56 74 TYR A O 1
ATOM 636 N N . PRO A 1 75 ? 2.134 -2.585 -19.318 1.00 80.12 75 PRO A N 1
ATOM 637 C CA . PRO A 1 75 ? 1.932 -3.531 -18.210 1.00 80.12 75 PRO A CA 1
ATOM 638 C C . PRO A 1 75 ? 3.241 -4.072 -17.604 1.00 80.12 75 PRO A C 1
ATOM 640 O O . PRO A 1 75 ? 3.265 -4.559 -16.468 1.00 80.12 75 PRO A O 1
ATOM 643 N N . HIS A 1 76 ? 4.347 -3.959 -18.343 1.00 77.81 76 HIS A N 1
ATOM 644 C CA . HIS A 1 76 ? 5.681 -4.405 -17.944 1.00 77.81 76 HIS A CA 1
ATOM 645 C C . HIS A 1 76 ? 6.403 -3.445 -16.984 1.00 77.81 76 HIS A C 1
ATOM 647 O O . HIS A 1 76 ? 7.402 -3.851 -16.386 1.00 77.81 76 HIS A O 1
ATOM 653 N N . LEU A 1 77 ? 5.917 -2.209 -16.805 1.00 82.62 77 LEU A N 1
ATOM 654 C CA . LEU A 1 77 ? 6.596 -1.207 -15.979 1.00 82.62 77 LEU A CA 1
ATOM 655 C C . LEU A 1 77 ? 6.765 -1.671 -14.533 1.00 82.62 77 LEU A C 1
ATOM 657 O O . LEU A 1 77 ? 5.882 -2.291 -13.933 1.00 82.62 77 LEU A O 1
ATOM 661 N N . ASN A 1 78 ? 7.919 -1.378 -13.949 1.00 84.50 78 ASN A N 1
ATOM 662 C CA . ASN A 1 78 ? 8.172 -1.643 -12.541 1.00 84.50 78 ASN A CA 1
ATOM 663 C C . ASN A 1 78 ? 7.765 -0.435 -11.669 1.00 84.50 78 ASN A C 1
ATOM 665 O O . ASN A 1 78 ? 7.528 0.662 -12.167 1.00 84.50 78 ASN A O 1
ATOM 669 N N . ALA A 1 79 ? 7.643 -0.646 -10.356 1.00 86.31 79 ALA A N 1
ATOM 670 C CA . ALA A 1 79 ? 7.210 0.414 -9.446 1.00 86.31 79 ALA A CA 1
ATOM 671 C C . ALA A 1 79 ? 8.212 1.579 -9.356 1.00 86.31 79 ALA A C 1
ATOM 673 O O . ALA A 1 79 ? 7.780 2.715 -9.189 1.00 86.31 79 ALA A O 1
ATOM 674 N N . SER A 1 80 ? 9.510 1.301 -9.501 1.00 86.88 80 SER A N 1
ATOM 675 C CA . SER A 1 80 ? 10.587 2.296 -9.482 1.00 86.88 80 SER A CA 1
ATOM 676 C C . SER A 1 80 ? 10.533 3.198 -10.727 1.00 86.88 80 SER A C 1
ATOM 678 O O . SER A 1 80 ? 10.528 4.408 -10.598 1.00 86.88 80 SER A O 1
ATOM 680 N N . GLN A 1 81 ? 10.308 2.641 -11.920 1.00 87.94 81 GLN A N 1
ATOM 681 C CA . GLN A 1 81 ? 10.112 3.393 -13.168 1.00 87.94 81 GLN A CA 1
ATOM 682 C C . GLN A 1 81 ? 8.895 4.317 -13.090 1.00 87.94 81 GLN A C 1
ATOM 684 O O . GLN A 1 81 ? 8.938 5.458 -13.534 1.00 87.94 81 GLN A O 1
ATOM 689 N N . ILE A 1 82 ? 7.795 3.829 -12.508 1.00 88.00 82 ILE A N 1
ATOM 690 C CA . ILE A 1 82 ? 6.599 4.651 -12.301 1.00 88.00 82 ILE A CA 1
ATOM 691 C C . ILE A 1 82 ? 6.892 5.770 -11.288 1.00 88.00 82 ILE A C 1
ATOM 693 O O . ILE A 1 82 ? 6.381 6.875 -11.442 1.00 88.00 82 ILE A O 1
ATOM 697 N N . GLN A 1 83 ? 7.713 5.502 -10.267 1.00 87.69 83 GLN A N 1
ATOM 698 C CA . GLN A 1 83 ? 8.167 6.517 -9.316 1.00 87.69 83 GLN A CA 1
ATOM 699 C C . GLN A 1 83 ? 8.993 7.606 -10.005 1.00 87.69 83 GLN A C 1
ATOM 701 O O . GLN A 1 83 ? 8.744 8.783 -9.759 1.00 87.69 83 GLN A O 1
ATOM 706 N N . ASP A 1 84 ? 9.917 7.222 -10.883 1.00 88.31 84 ASP A N 1
ATOM 707 C CA . ASP A 1 84 ? 10.746 8.160 -11.640 1.00 88.31 84 ASP A CA 1
ATOM 708 C C . ASP A 1 84 ? 9.869 9.058 -12.526 1.00 88.31 84 ASP A C 1
ATOM 710 O O . ASP A 1 84 ? 9.978 10.280 -12.477 1.00 88.31 84 ASP A O 1
ATOM 714 N N . TRP A 1 85 ? 8.890 8.482 -13.233 1.00 89.38 85 TRP A N 1
ATOM 715 C CA . TRP A 1 85 ? 7.926 9.254 -14.032 1.00 89.38 85 TRP A CA 1
ATOM 716 C C . TRP A 1 85 ? 7.049 10.185 -13.189 1.00 89.38 85 TRP A C 1
ATOM 718 O O . TRP A 1 85 ? 6.669 11.268 -13.637 1.00 89.38 85 TRP A O 1
ATOM 728 N N . LEU A 1 86 ? 6.711 9.780 -11.965 1.00 88.06 86 LEU A N 1
ATOM 729 C CA . LEU A 1 86 ? 6.003 10.630 -11.009 1.00 88.06 86 LEU A CA 1
ATOM 730 C C . LEU A 1 86 ? 6.852 11.819 -10.571 1.00 88.06 86 LEU A C 1
ATOM 732 O O . LEU A 1 86 ? 6.328 12.926 -10.530 1.00 88.06 86 LEU A O 1
ATOM 736 N N . LEU A 1 87 ? 8.134 11.602 -10.283 1.00 87.94 87 LEU A N 1
ATOM 737 C CA . LEU A 1 87 ? 9.071 12.659 -9.900 1.00 87.94 87 LEU A CA 1
ATOM 738 C C . LEU A 1 87 ? 9.325 13.640 -11.050 1.00 87.94 87 LEU A C 1
ATOM 740 O O . LEU A 1 87 ? 9.378 14.845 -10.822 1.00 87.94 87 LEU A O 1
ATOM 744 N N . GLU A 1 88 ? 9.409 13.146 -12.289 1.00 87.69 88 GLU A N 1
ATOM 745 C CA . GLU A 1 88 ? 9.537 13.991 -13.483 1.00 87.69 88 GLU A CA 1
ATOM 746 C C . GLU A 1 88 ? 8.310 14.886 -13.708 1.00 87.69 88 GLU A C 1
ATOM 748 O O . GLU A 1 88 ? 8.441 16.032 -14.141 1.00 87.69 88 GLU A O 1
ATOM 753 N N . LYS A 1 89 ? 7.101 14.375 -13.439 1.00 85.06 89 LYS A N 1
ATOM 754 C CA . LYS A 1 89 ? 5.853 15.139 -13.603 1.00 85.06 89 LYS A CA 1
ATOM 755 C C . LYS A 1 89 ? 5.534 16.033 -12.407 1.00 85.06 89 LYS A C 1
ATOM 757 O O . LYS A 1 89 ? 4.943 17.095 -12.592 1.00 85.06 89 LYS A O 1
ATOM 762 N N . PHE A 1 90 ? 5.899 15.603 -11.204 1.00 85.44 90 PHE A N 1
ATOM 763 C CA . PHE A 1 90 ? 5.574 16.254 -9.940 1.00 85.44 90 PHE A CA 1
ATOM 764 C C . PHE A 1 90 ? 6.830 16.306 -9.054 1.00 85.44 90 PHE A C 1
ATOM 766 O O . PHE A 1 90 ? 7.039 15.415 -8.234 1.00 85.44 90 PHE A O 1
ATOM 773 N N . PRO A 1 91 ? 7.669 17.348 -9.172 1.00 80.31 91 PRO A N 1
ATOM 774 C CA . PRO A 1 91 ? 8.932 17.428 -8.430 1.00 80.31 91 PRO A CA 1
ATOM 775 C C . PRO A 1 91 ? 8.753 17.555 -6.905 1.00 80.31 91 PRO A C 1
ATOM 777 O O . PRO A 1 91 ? 9.634 17.154 -6.150 1.00 80.31 91 PRO A O 1
ATOM 780 N N . ASP A 1 92 ? 7.598 18.035 -6.433 1.00 79.69 92 ASP A N 1
ATOM 781 C CA . ASP A 1 92 ? 7.276 18.140 -4.997 1.00 79.69 92 ASP A CA 1
ATOM 782 C C . ASP A 1 92 ? 6.851 16.800 -4.366 1.00 79.69 92 ASP A C 1
ATOM 784 O O . ASP A 1 92 ? 6.586 16.695 -3.163 1.00 79.69 92 ASP A O 1
ATOM 788 N N . PHE A 1 93 ? 6.742 15.747 -5.173 1.00 76.81 93 PHE A N 1
ATOM 789 C CA . PHE A 1 93 ? 6.275 14.446 -4.731 1.00 76.81 93 PHE A CA 1
ATOM 790 C C . PHE A 1 93 ? 7.384 13.668 -4.015 1.00 76.81 93 PHE A C 1
ATOM 792 O O . PHE A 1 93 ? 8.393 13.295 -4.600 1.00 76.81 93 PHE A O 1
ATOM 799 N N . THR A 1 94 ? 7.178 13.348 -2.737 1.00 74.12 94 THR A N 1
ATOM 800 C CA . THR A 1 94 ? 8.115 12.522 -1.956 1.00 74.12 94 THR A CA 1
ATOM 801 C C . THR A 1 94 ? 7.411 11.314 -1.354 1.00 74.12 94 THR A C 1
ATOM 803 O O . THR A 1 94 ? 6.605 11.419 -0.422 1.00 74.12 94 THR A O 1
ATOM 806 N N . VAL A 1 95 ? 7.734 10.130 -1.875 1.00 77.88 95 VAL A N 1
ATOM 807 C CA . VAL A 1 95 ? 7.233 8.841 -1.385 1.00 77.88 95 VAL A CA 1
ATOM 808 C C . VAL A 1 95 ? 8.383 7.838 -1.336 1.00 77.88 95 VAL A C 1
ATOM 810 O O . VAL A 1 95 ? 9.265 7.851 -2.186 1.00 77.88 95 VAL A O 1
ATOM 813 N N . GLY A 1 96 ? 8.390 6.972 -0.320 1.00 81.25 96 GLY A N 1
ATOM 814 C CA . GLY A 1 96 ? 9.370 5.891 -0.228 1.00 81.25 96 GLY A CA 1
ATOM 815 C C . GLY A 1 96 ? 9.080 4.782 -1.241 1.00 81.25 96 GLY A C 1
ATOM 816 O O . GLY A 1 96 ? 7.922 4.403 -1.431 1.00 81.25 96 GLY A O 1
ATOM 817 N N . GLU A 1 97 ? 10.129 4.203 -1.823 1.00 82.94 97 GLU A N 1
ATOM 818 C CA . GLU A 1 97 ? 10.042 3.137 -2.836 1.00 82.94 97 GLU A CA 1
ATOM 819 C C . GLU A 1 97 ? 9.156 1.959 -2.382 1.00 82.94 97 GLU A C 1
ATOM 821 O O . GLU A 1 97 ? 8.336 1.432 -3.136 1.00 82.94 97 GLU A O 1
ATOM 826 N N . SER A 1 98 ? 9.240 1.586 -1.101 1.00 82.88 98 SER A N 1
ATOM 827 C CA . SER A 1 98 ? 8.418 0.529 -0.499 1.00 82.88 98 SER A CA 1
ATOM 828 C C . SER A 1 98 ? 6.916 0.826 -0.565 1.00 82.88 98 SER A C 1
ATOM 830 O O . SER A 1 98 ? 6.117 -0.073 -0.840 1.00 82.88 98 SER A O 1
ATOM 832 N N . THR A 1 99 ? 6.530 2.087 -0.357 1.00 83.44 99 THR A N 1
ATOM 833 C CA . THR A 1 99 ? 5.134 2.538 -0.429 1.00 83.44 99 THR A CA 1
ATOM 834 C C . THR A 1 99 ? 4.655 2.525 -1.874 1.00 83.44 99 THR A C 1
ATOM 836 O O . THR A 1 99 ? 3.546 2.062 -2.139 1.00 83.44 99 THR A O 1
ATOM 839 N N . MET A 1 100 ? 5.509 2.950 -2.810 1.00 87.19 100 MET A N 1
ATOM 840 C CA . MET A 1 100 ? 5.192 2.924 -4.234 1.00 87.19 100 MET A CA 1
ATOM 841 C C . MET A 1 100 ? 4.985 1.495 -4.741 1.00 87.19 100 MET A C 1
ATOM 843 O O . MET A 1 100 ? 3.978 1.196 -5.377 1.00 87.19 100 MET A O 1
ATOM 847 N N . ARG A 1 101 ? 5.877 0.569 -4.376 1.00 86.44 101 ARG A N 1
ATOM 848 C CA . ARG A 1 101 ? 5.763 -0.850 -4.735 1.00 86.44 101 ARG A CA 1
ATOM 849 C C . ARG A 1 101 ? 4.478 -1.487 -4.213 1.00 86.44 101 ARG A C 1
ATOM 851 O O . ARG A 1 101 ? 3.799 -2.182 -4.965 1.00 86.44 101 ARG A O 1
ATOM 858 N N . LEU A 1 102 ? 4.140 -1.255 -2.943 1.00 85.31 102 LEU A N 1
ATOM 859 C CA . LEU A 1 102 ? 2.895 -1.759 -2.353 1.00 85.31 102 LEU A CA 1
ATOM 860 C C . LEU A 1 102 ? 1.668 -1.203 -3.078 1.00 85.31 102 LEU A C 1
ATOM 862 O O . LEU A 1 102 ? 0.728 -1.943 -3.352 1.00 85.31 102 LEU A O 1
ATOM 866 N N . TYR A 1 103 ? 1.693 0.084 -3.412 1.00 85.94 103 TYR A N 1
ATOM 867 C CA . TYR A 1 103 ? 0.587 0.746 -4.087 1.00 85.94 103 TYR A CA 1
ATOM 868 C C . TYR A 1 103 ? 0.403 0.265 -5.531 1.00 85.94 103 TYR A C 1
ATOM 870 O O . TYR A 1 103 ? -0.708 -0.070 -5.929 1.00 85.94 103 TYR A O 1
ATOM 878 N N . VAL A 1 104 ? 1.491 0.131 -6.292 1.00 84.94 104 VAL A N 1
ATOM 879 C CA . VAL A 1 104 ? 1.468 -0.435 -7.650 1.00 84.94 104 VAL A CA 1
ATOM 880 C C . VAL A 1 104 ? 0.982 -1.884 -7.638 1.00 84.94 104 VAL A C 1
ATOM 882 O O . VAL A 1 104 ? 0.200 -2.266 -8.503 1.00 84.94 104 VAL A O 1
ATOM 885 N N . ASN A 1 105 ? 1.388 -2.691 -6.652 1.00 84.50 105 ASN A N 1
ATOM 886 C CA . ASN A 1 105 ? 0.878 -4.057 -6.506 1.00 84.50 105 ASN A CA 1
ATOM 887 C C . ASN A 1 105 ? -0.629 -4.078 -6.219 1.00 84.50 105 ASN A C 1
ATOM 889 O O . ASN A 1 105 ? -1.345 -4.848 -6.846 1.00 84.50 105 ASN A O 1
ATOM 893 N N . GLN A 1 106 ? -1.122 -3.195 -5.346 1.00 84.69 106 GLN A N 1
ATOM 894 C CA . GLN A 1 106 ? -2.559 -3.066 -5.082 1.00 84.69 106 GLN A CA 1
ATOM 895 C C . GLN A 1 106 ? -3.342 -2.654 -6.330 1.00 84.69 106 GLN A C 1
ATOM 897 O O . GLN A 1 106 ? -4.390 -3.230 -6.596 1.00 84.69 106 GLN A O 1
ATOM 902 N N . ILE A 1 107 ? -2.824 -1.713 -7.126 1.00 85.12 107 ILE A N 1
ATOM 903 C CA . ILE A 1 107 ? -3.440 -1.341 -8.407 1.00 85.12 107 ILE A CA 1
ATOM 904 C C . ILE A 1 107 ? -3.435 -2.535 -9.371 1.00 85.12 107 ILE A C 1
ATOM 906 O O . ILE A 1 107 ? -4.426 -2.796 -10.043 1.00 85.12 107 ILE A O 1
ATOM 910 N N . ARG A 1 108 ? -2.353 -3.313 -9.432 1.00 82.69 108 ARG A N 1
ATOM 911 C CA . ARG A 1 108 ? -2.312 -4.515 -10.279 1.00 82.69 108 ARG A CA 1
ATOM 912 C C . ARG A 1 108 ? -3.334 -5.569 -9.868 1.00 82.69 108 ARG A C 1
ATOM 914 O O . ARG A 1 108 ? -3.935 -6.173 -10.749 1.00 82.69 108 ARG A O 1
ATOM 921 N N . GLU A 1 109 ? -3.534 -5.771 -8.569 1.00 81.44 109 GLU A N 1
ATOM 922 C CA . GLU A 1 109 ? -4.569 -6.665 -8.039 1.00 81.44 109 GLU A CA 1
ATOM 923 C C . GLU A 1 109 ? -5.980 -6.140 -8.341 1.00 81.44 109 GLU A C 1
ATOM 925 O O . GLU A 1 109 ? -6.831 -6.903 -8.789 1.00 81.44 109 GLU A O 1
ATOM 930 N N . GLU A 1 110 ? -6.215 -4.838 -8.148 1.00 80.56 110 GLU A N 1
ATOM 931 C CA . GLU A 1 110 ? -7.516 -4.191 -8.363 1.00 80.56 110 GLU A CA 1
ATOM 932 C C . GLU A 1 110 ? -7.941 -4.220 -9.839 1.00 80.56 110 GLU A C 1
ATOM 934 O O . GLU A 1 110 ? -9.088 -4.536 -10.144 1.00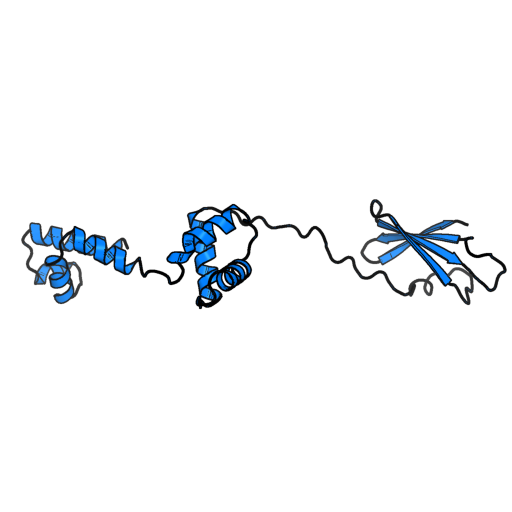 80.56 110 GLU A O 1
ATOM 939 N N . TYR A 1 111 ? -7.011 -3.943 -10.757 1.00 77.31 111 TYR A N 1
ATOM 940 C CA . TYR A 1 111 ? -7.276 -3.879 -12.199 1.00 77.31 111 TYR A CA 1
ATOM 941 C C . TYR A 1 111 ? -6.922 -5.178 -12.949 1.00 77.31 111 TYR A C 1
ATOM 943 O O . TYR A 1 111 ? -7.003 -5.209 -14.174 1.00 77.31 111 TYR A O 1
ATOM 951 N N . GLN A 1 112 ? -6.516 -6.239 -12.238 1.00 71.44 112 GLN A N 1
ATOM 952 C CA . GLN A 1 112 ? -6.095 -7.537 -12.795 1.00 71.44 112 GLN A CA 1
ATOM 953 C C . GLN A 1 112 ? -5.064 -7.435 -13.937 1.00 71.44 112 GLN A C 1
ATOM 955 O O . GLN A 1 112 ? -5.108 -8.174 -14.921 1.00 71.44 112 GLN A O 1
ATOM 960 N N . ILE A 1 113 ? -4.102 -6.519 -13.815 1.00 68.31 113 ILE A N 1
ATOM 961 C CA . ILE A 1 113 ? -3.089 -6.297 -14.854 1.00 68.31 113 ILE A CA 1
ATOM 962 C C . ILE A 1 113 ? -1.990 -7.351 -14.700 1.00 68.31 113 ILE A C 1
ATOM 964 O O . ILE A 1 113 ? -1.130 -7.256 -13.818 1.00 68.31 113 ILE A O 1
ATOM 968 N N . ALA A 1 114 ? -2.010 -8.368 -15.564 1.00 62.25 114 ALA A N 1
ATOM 969 C CA . ALA A 1 114 ? -0.987 -9.405 -15.588 1.00 62.25 114 ALA A CA 1
ATOM 970 C C . ALA A 1 114 ? 0.381 -8.802 -15.942 1.00 62.25 114 ALA A C 1
ATOM 972 O O . ALA A 1 114 ? 0.540 -8.090 -16.934 1.00 62.25 114 ALA A O 1
ATOM 973 N N . LYS A 1 115 ? 1.398 -9.098 -15.128 1.00 60.47 115 LYS A N 1
ATOM 974 C CA . LYS A 1 115 ? 2.770 -8.664 -15.395 1.00 60.47 115 LYS A CA 1
ATOM 975 C C . LYS A 1 115 ? 3.316 -9.474 -16.569 1.00 60.47 115 LYS A C 1
ATOM 977 O O . LYS A 1 115 ? 3.794 -10.591 -16.377 1.00 60.47 115 LYS A O 1
ATOM 982 N N . THR A 1 116 ? 3.259 -8.915 -17.774 1.00 59.47 116 THR A N 1
ATOM 983 C CA . THR A 1 116 ? 3.916 -9.508 -18.941 1.00 59.47 116 THR A CA 1
ATOM 984 C C . THR A 1 116 ? 5.414 -9.552 -18.664 1.00 59.47 116 THR A C 1
ATOM 986 O O . THR A 1 116 ? 6.074 -8.515 -18.577 1.00 59.47 116 THR A O 1
ATOM 989 N N . LYS A 1 117 ? 5.957 -10.756 -18.457 1.00 56.91 117 LYS A N 1
ATOM 990 C CA . LYS A 1 117 ? 7.404 -10.957 -18.417 1.00 56.91 117 LYS A CA 1
ATOM 991 C C . LYS A 1 117 ? 7.911 -10.669 -19.822 1.00 56.91 117 LYS A C 1
ATOM 993 O O . LYS A 1 117 ? 7.677 -11.458 -20.731 1.00 56.91 117 LYS A O 1
ATOM 998 N N . VAL A 1 118 ? 8.573 -9.533 -20.001 1.00 56.12 118 VAL A N 1
ATOM 999 C CA . VAL A 1 118 ? 9.371 -9.313 -21.203 1.00 56.12 118 VAL A CA 1
ATOM 1000 C C . VAL A 1 118 ? 10.526 -10.304 -21.108 1.00 56.12 118 VAL A C 1
ATOM 1002 O O . VAL A 1 118 ? 11.404 -10.160 -20.257 1.00 56.12 118 VAL A O 1
ATOM 1005 N N . VAL A 1 119 ? 10.465 -11.366 -21.910 1.00 55.12 119 VAL A N 1
ATOM 1006 C CA . VAL A 1 119 ? 11.621 -12.227 -22.157 1.00 55.12 119 VAL A CA 1
ATOM 1007 C C . VAL A 1 119 ? 12.673 -11.317 -22.783 1.00 55.12 119 VAL A C 1
ATOM 1009 O O . VAL A 1 119 ? 12.376 -10.616 -23.751 1.00 55.12 119 VAL A O 1
ATOM 1012 N N . ARG A 1 120 ? 13.861 -11.235 -22.177 1.00 55.72 120 ARG A N 1
ATOM 1013 C CA . ARG A 1 120 ? 14.966 -10.459 -22.748 1.00 55.72 120 ARG A CA 1
ATOM 1014 C C . ARG A 1 120 ? 15.234 -11.015 -24.146 1.00 55.72 120 ARG A C 1
ATOM 1016 O O . ARG A 1 120 ? 15.545 -12.190 -24.269 1.00 55.72 120 ARG A O 1
ATOM 1023 N N . GLN A 1 121 ? 15.072 -10.187 -25.176 1.00 55.84 121 GLN A N 1
ATOM 1024 C CA . GLN A 1 121 ? 15.409 -10.567 -26.554 1.00 55.84 121 GLN A CA 1
ATOM 1025 C C . GLN A 1 121 ? 16.922 -10.554 -26.794 1.00 55.84 121 GLN A C 1
ATOM 1027 O O . GLN A 1 121 ? 17.402 -11.229 -27.692 1.00 55.84 121 GLN A O 1
ATOM 1032 N N . TYR A 1 122 ? 17.662 -9.816 -25.965 1.00 54.28 122 TYR A N 1
ATOM 1033 C CA . TYR A 1 122 ? 19.115 -9.748 -25.992 1.00 54.28 122 TYR A CA 1
ATOM 1034 C C . TYR A 1 122 ? 19.642 -10.381 -24.708 1.00 54.28 122 TYR A C 1
ATOM 1036 O O . TYR A 1 122 ? 19.563 -9.796 -23.622 1.00 54.28 122 TYR A O 1
ATOM 1044 N N . GLU A 1 123 ? 20.100 -11.620 -24.828 1.00 53.94 123 GLU A N 1
ATOM 1045 C CA . GLU A 1 123 ? 20.973 -12.244 -23.845 1.00 53.94 123 GLU A CA 1
ATOM 1046 C C . GLU A 1 123 ? 22.407 -11.798 -24.147 1.00 53.94 123 GLU A C 1
ATOM 1048 O O . GLU A 1 123 ? 22.768 -11.602 -25.308 1.00 53.94 123 GLU A O 1
ATOM 1053 N N . ALA A 1 124 ? 23.206 -11.555 -23.108 1.00 53.06 124 ALA A N 1
ATOM 1054 C CA . ALA A 1 124 ? 24.627 -11.315 -23.302 1.00 53.06 124 ALA A CA 1
ATOM 1055 C C . ALA A 1 124 ? 25.231 -12.615 -23.840 1.00 53.06 124 ALA A C 1
ATOM 1057 O O . ALA A 1 124 ? 25.329 -13.592 -23.105 1.00 53.06 124 ALA A O 1
ATOM 1058 N N . VAL A 1 125 ? 25.563 -12.632 -25.130 1.00 58.75 125 VAL A N 1
ATOM 1059 C CA . VAL A 1 125 ? 26.386 -13.693 -25.712 1.00 58.75 125 VAL A CA 1
ATOM 1060 C C . VAL A 1 125 ? 27.727 -13.660 -24.983 1.00 58.75 125 VAL A C 1
ATOM 1062 O O . VAL A 1 125 ? 28.249 -12.570 -24.722 1.00 58.75 125 VAL A O 1
ATOM 1065 N N . ASP A 1 126 ? 28.254 -14.830 -24.613 1.00 57.22 126 ASP A N 1
ATOM 1066 C CA . ASP A 1 126 ? 29.584 -14.921 -24.014 1.00 57.22 126 ASP A CA 1
ATOM 1067 C C . ASP A 1 126 ? 30.594 -14.162 -24.889 1.00 57.22 126 ASP A C 1
ATOM 1069 O O . ASP A 1 126 ? 30.510 -14.227 -26.121 1.00 57.22 126 ASP A O 1
ATOM 1073 N N . PRO A 1 127 ? 31.528 -13.408 -24.282 1.00 57.41 127 PRO A N 1
ATOM 1074 C CA . PRO A 1 127 ? 32.519 -12.667 -25.044 1.00 57.41 127 PRO A CA 1
ATOM 1075 C C . PRO A 1 127 ? 33.262 -13.630 -25.974 1.00 57.41 127 PRO A C 1
ATOM 1077 O O . PRO A 1 127 ? 33.779 -14.656 -25.527 1.00 57.41 127 PRO A O 1
ATOM 1080 N N . ILE A 1 128 ? 33.302 -13.292 -27.267 1.00 57.75 128 ILE A N 1
ATOM 1081 C CA . ILE A 1 128 ? 34.077 -14.022 -28.275 1.00 57.75 128 ILE A CA 1
ATOM 1082 C C . ILE A 1 128 ? 35.506 -14.175 -27.726 1.00 57.75 128 ILE A C 1
ATOM 1084 O O . ILE A 1 128 ? 36.072 -13.185 -27.244 1.00 57.75 128 ILE A O 1
ATOM 1088 N N . PRO A 1 129 ? 36.092 -15.386 -27.721 1.00 56.38 129 PRO A N 1
ATOM 1089 C CA . PRO A 1 129 ? 37.426 -15.578 -27.179 1.00 56.38 129 PRO A CA 1
ATOM 1090 C C . PRO A 1 129 ? 38.424 -14.758 -27.999 1.00 56.38 129 PRO A C 1
ATOM 1092 O O . PRO A 1 129 ? 38.706 -15.071 -29.150 1.00 56.38 129 PRO A O 1
ATOM 1095 N N . ASN A 1 130 ? 39.005 -13.726 -27.386 1.00 53.66 130 ASN A N 1
ATOM 1096 C CA . ASN A 1 130 ? 40.038 -12.884 -28.004 1.00 53.66 130 ASN A CA 1
ATOM 1097 C C . ASN A 1 130 ? 41.380 -13.622 -28.221 1.00 53.66 130 ASN A C 1
ATOM 1099 O O . ASN A 1 130 ? 42.375 -12.992 -28.581 1.00 53.66 130 ASN A O 1
ATOM 1103 N N . LYS A 1 131 ? 41.442 -14.941 -27.985 1.00 53.38 131 LYS A N 1
ATOM 1104 C CA . LYS A 1 131 ? 42.621 -15.771 -28.237 1.00 53.38 131 LYS A CA 1
ATOM 1105 C C . LYS A 1 131 ? 42.250 -17.255 -28.359 1.00 53.38 131 LYS A C 1
ATOM 1107 O O . LYS A 1 131 ? 41.549 -17.789 -27.500 1.00 53.38 131 LYS A O 1
ATOM 1112 N N . LEU A 1 132 ? 42.731 -17.906 -29.422 1.00 51.81 132 LEU A N 1
ATOM 1113 C CA . LEU A 1 132 ? 42.644 -19.354 -29.638 1.00 51.81 132 LEU A CA 1
ATOM 1114 C C . LEU A 1 132 ? 43.606 -20.101 -28.689 1.00 51.81 132 LEU A C 1
ATOM 1116 O O . LEU A 1 132 ? 44.654 -20.582 -29.108 1.00 51.81 132 LEU A O 1
ATOM 1120 N N . ASP A 1 133 ? 43.252 -20.238 -27.410 1.00 47.22 133 ASP A N 1
ATOM 1121 C CA . ASP A 1 133 ? 44.009 -21.063 -26.443 1.00 47.22 133 ASP A CA 1
ATOM 1122 C C . ASP A 1 133 ? 43.769 -22.587 -26.632 1.00 47.22 133 ASP A C 1
ATOM 1124 O O . ASP A 1 133 ? 44.097 -23.393 -25.769 1.00 47.22 133 ASP A O 1
ATOM 1128 N N . PHE A 1 134 ? 43.176 -23.009 -27.755 1.00 47.25 134 PHE A N 1
ATOM 1129 C CA . PHE A 1 134 ? 42.688 -24.378 -27.991 1.00 47.25 134 PHE A CA 1
ATOM 1130 C C . PHE A 1 134 ? 43.486 -25.198 -29.022 1.00 47.25 134 PHE A C 1
ATOM 1132 O O . PHE A 1 134 ? 43.109 -26.331 -29.312 1.00 47.25 134 PHE A O 1
ATOM 1139 N N . LEU A 1 135 ? 44.592 -24.672 -29.559 1.00 48.19 135 LEU A N 1
ATOM 1140 C CA . LEU A 1 135 ? 45.434 -25.386 -30.534 1.00 48.19 135 LEU A CA 1
ATOM 1141 C C . LEU A 1 135 ? 46.591 -26.196 -29.916 1.00 48.19 135 LEU A C 1
ATOM 1143 O O . LEU A 1 135 ? 47.264 -26.911 -30.650 1.00 48.19 135 LEU A O 1
ATOM 1147 N N . ASP A 1 136 ? 46.819 -26.126 -28.600 1.00 48.00 136 ASP A N 1
ATOM 1148 C CA . ASP A 1 136 ? 47.977 -26.791 -27.968 1.00 48.00 136 ASP A CA 1
ATOM 1149 C C . ASP A 1 136 ? 47.747 -28.293 -27.681 1.00 48.00 136 ASP A C 1
ATOM 1151 O O . ASP A 1 136 ? 48.696 -29.050 -27.504 1.00 48.00 136 ASP A O 1
ATOM 1155 N N . ASP A 1 137 ? 46.490 -28.761 -27.691 1.00 46.00 137 ASP A N 1
ATOM 1156 C CA . ASP A 1 137 ? 46.139 -30.121 -27.240 1.00 46.00 137 ASP A CA 1
ATOM 1157 C C . ASP A 1 137 ? 45.848 -31.138 -28.362 1.00 46.00 137 ASP A C 1
ATOM 1159 O O . ASP A 1 137 ? 45.670 -32.329 -28.084 1.00 46.00 137 ASP A O 1
ATOM 1163 N N . SER A 1 138 ? 45.817 -30.741 -29.641 1.00 41.47 138 SER A N 1
ATOM 1164 C CA . SER A 1 138 ? 45.657 -31.713 -30.731 1.00 41.47 138 SER A CA 1
ATOM 1165 C C . SER A 1 138 ? 47.012 -32.123 -31.289 1.00 41.47 138 SER A C 1
ATOM 1167 O O . SER A 1 138 ? 47.673 -31.384 -32.013 1.00 41.47 138 SER A O 1
ATOM 1169 N N . SER A 1 139 ? 47.379 -33.351 -30.966 1.00 44.66 139 SER A N 1
ATOM 1170 C CA . SER A 1 139 ? 48.469 -34.143 -31.517 1.00 44.66 139 SER A CA 1
ATOM 1171 C C . SER A 1 139 ? 48.325 -34.318 -33.036 1.00 44.66 139 SER A C 1
ATOM 1173 O O . SER A 1 139 ? 47.963 -35.382 -33.531 1.00 44.66 139 SER A O 1
ATOM 1175 N N . ASN A 1 140 ? 48.626 -33.262 -33.792 1.00 41.44 140 ASN A N 1
ATOM 1176 C CA . ASN A 1 140 ? 48.860 -33.348 -35.221 1.00 41.44 140 ASN A CA 1
ATOM 1177 C C . ASN A 1 140 ? 49.972 -32.382 -35.636 1.00 41.44 140 ASN A C 1
ATOM 1179 O O . ASN A 1 140 ? 50.023 -31.218 -35.251 1.00 41.44 140 ASN A O 1
ATOM 1183 N N . GLN A 1 141 ? 50.911 -32.937 -36.380 1.00 41.81 141 GLN A N 1
ATOM 1184 C CA . GLN A 1 141 ? 52.230 -32.417 -36.692 1.00 41.81 141 GLN A CA 1
ATOM 1185 C C . GLN A 1 141 ? 52.164 -31.210 -37.642 1.00 41.81 141 GLN A C 1
ATOM 1187 O O . GLN A 1 141 ? 52.457 -31.348 -38.823 1.00 41.81 141 GLN A O 1
ATOM 1192 N N . ILE A 1 142 ? 51.794 -30.026 -37.148 1.00 40.56 142 ILE A N 1
ATOM 1193 C CA . ILE A 1 142 ? 52.037 -28.760 -37.851 1.00 40.56 142 ILE A CA 1
ATOM 1194 C C . ILE A 1 142 ? 52.503 -27.709 -36.839 1.00 40.56 142 ILE A C 1
ATOM 1196 O O . ILE A 1 142 ? 51.737 -27.219 -36.013 1.00 40.56 142 ILE A O 1
ATOM 1200 N N . LEU A 1 143 ? 53.797 -27.387 -36.893 1.00 35.47 143 LEU A N 1
ATOM 1201 C CA . LEU A 1 143 ? 54.411 -26.302 -36.130 1.00 35.47 143 LEU A CA 1
ATOM 1202 C C . LEU A 1 143 ? 54.019 -24.965 -36.772 1.00 35.47 143 LEU A C 1
ATOM 1204 O O . LEU A 1 143 ? 54.763 -24.408 -37.576 1.00 35.47 143 LEU A O 1
ATOM 1208 N N . TRP A 1 144 ? 52.836 -24.457 -36.441 1.00 43.88 144 TRP A N 1
ATOM 1209 C CA . TRP A 1 144 ? 52.445 -23.096 -36.794 1.00 43.88 144 TRP A CA 1
ATOM 1210 C C . TRP A 1 144 ? 53.151 -22.121 -35.849 1.00 43.88 144 TRP A C 1
ATOM 1212 O O . TRP A 1 144 ? 52.731 -21.930 -34.711 1.00 43.88 144 TRP A O 1
ATOM 1222 N N . THR A 1 145 ? 54.248 -21.511 -36.292 1.00 43.53 145 THR A N 1
ATOM 1223 C CA . THR A 1 145 ? 55.019 -20.565 -35.468 1.00 43.53 145 THR A CA 1
ATOM 1224 C C . THR A 1 145 ? 54.412 -19.163 -35.412 1.00 43.53 145 THR A C 1
ATOM 1226 O O . THR A 1 145 ? 54.744 -18.403 -34.502 1.00 43.53 145 THR A O 1
ATOM 1229 N N . LYS A 1 146 ? 53.485 -18.812 -36.319 1.00 46.88 146 LYS A N 1
ATOM 1230 C CA . LYS A 1 146 ? 52.774 -17.522 -36.312 1.00 46.88 146 LYS A CA 1
ATOM 1231 C C . LYS A 1 146 ? 51.558 -17.548 -37.253 1.00 46.88 146 LYS A C 1
ATOM 1233 O O . LYS A 1 146 ? 51.714 -17.814 -38.443 1.00 46.88 146 LYS A O 1
ATOM 1238 N N . TYR A 1 147 ? 50.362 -17.253 -36.745 1.00 49.41 147 TYR A N 1
ATOM 1239 C CA . TYR A 1 147 ? 49.150 -17.039 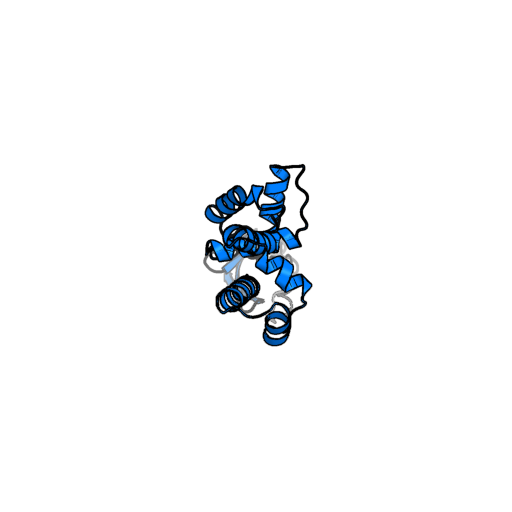-37.551 1.00 49.41 147 TYR A CA 1
ATOM 1240 C C . TYR A 1 147 ? 48.506 -15.699 -37.186 1.00 49.41 147 TYR A C 1
ATOM 1242 O O . TYR A 1 147 ? 48.647 -15.227 -36.053 1.00 49.41 147 TYR A O 1
ATOM 1250 N N . VAL A 1 148 ? 47.821 -15.080 -38.148 1.00 51.72 148 VAL A N 1
ATOM 1251 C CA . VAL A 1 148 ? 47.048 -13.848 -37.944 1.00 51.72 148 VAL A CA 1
ATOM 1252 C C . VAL A 1 148 ? 45.609 -14.119 -38.368 1.00 51.72 148 VAL A C 1
ATOM 1254 O O . VAL A 1 148 ? 45.362 -14.599 -39.473 1.00 51.72 148 VAL A O 1
ATOM 1257 N N . ILE A 1 149 ? 44.668 -13.855 -37.460 1.00 56.88 149 ILE A N 1
ATOM 1258 C CA . ILE A 1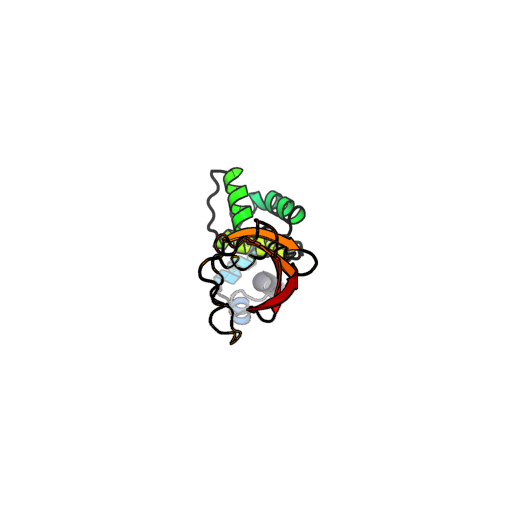 149 ? 43.238 -13.837 -37.778 1.00 56.88 149 ILE A CA 1
ATOM 1259 C C . ILE A 1 149 ? 42.978 -12.494 -38.445 1.00 56.88 149 ILE A C 1
ATOM 1261 O O . ILE A 1 149 ? 43.184 -11.454 -37.815 1.00 56.88 149 ILE A O 1
ATOM 1265 N N . ASN A 1 150 ? 42.577 -12.525 -39.709 1.00 53.91 150 ASN A N 1
ATOM 1266 C CA . ASN A 1 150 ? 42.359 -11.306 -40.478 1.00 53.91 150 ASN A CA 1
ATOM 1267 C C . ASN A 1 150 ? 40.932 -10.794 -40.301 1.00 53.91 150 ASN A C 1
ATOM 1269 O O . ASN A 1 150 ? 40.737 -9.595 -40.116 1.00 53.91 150 ASN A O 1
ATOM 1273 N N . ASP A 1 151 ? 39.960 -11.706 -40.315 1.00 55.12 151 ASP A N 1
ATOM 1274 C CA . ASP A 1 151 ? 38.547 -11.388 -40.144 1.00 55.12 151 ASP A CA 1
ATOM 1275 C C . ASP A 1 151 ? 37.769 -12.597 -39.597 1.00 55.12 151 ASP A C 1
ATOM 1277 O O . ASP A 1 151 ? 38.263 -13.733 -39.611 1.00 55.12 151 ASP A O 1
ATOM 1281 N N . TYR A 1 152 ? 36.568 -12.350 -39.073 1.00 59.06 152 TYR A N 1
ATOM 1282 C CA . TYR A 1 152 ? 35.645 -13.408 -38.670 1.00 59.06 152 TYR A CA 1
ATOM 1283 C C . TYR A 1 152 ? 34.201 -13.053 -39.029 1.00 59.06 152 TYR A C 1
ATOM 1285 O O . TYR A 1 152 ? 33.704 -11.975 -38.708 1.00 59.06 152 TYR A O 1
ATOM 1293 N N . GLU A 1 153 ? 33.491 -14.001 -39.635 1.00 57.88 153 GLU A N 1
ATOM 1294 C CA . GLU A 1 153 ? 32.059 -13.886 -39.904 1.00 57.88 153 GLU A CA 1
ATOM 1295 C C . GLU A 1 153 ? 31.278 -14.818 -38.974 1.00 57.88 153 GLU A C 1
ATOM 1297 O O . GLU A 1 153 ? 31.610 -15.996 -38.806 1.00 57.88 153 GLU A O 1
ATOM 1302 N N . ILE A 1 154 ? 30.226 -14.283 -38.348 1.00 56.41 154 ILE A N 1
ATOM 1303 C CA . ILE A 1 154 ? 29.316 -15.050 -37.492 1.00 56.41 154 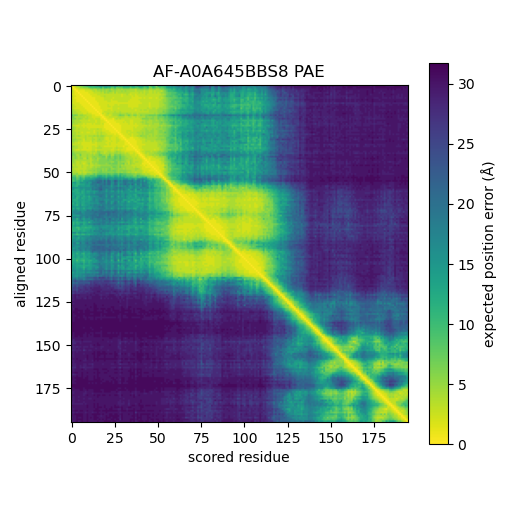ILE A CA 1
ATOM 1304 C C . ILE A 1 154 ? 28.025 -15.296 -38.265 1.00 56.41 154 ILE A C 1
ATOM 1306 O O . ILE A 1 154 ? 27.238 -14.372 -38.483 1.00 56.41 154 ILE A O 1
ATOM 1310 N N . ASP A 1 155 ? 27.771 -16.555 -38.613 1.00 58.28 155 ASP A N 1
ATOM 1311 C CA . ASP A 1 155 ? 26.464 -16.971 -39.109 1.00 58.28 155 ASP A CA 1
ATOM 1312 C C . ASP A 1 155 ? 25.505 -17.109 -37.915 1.00 58.28 155 ASP A C 1
ATOM 1314 O O . ASP A 1 155 ? 25.560 -18.063 -37.125 1.00 58.28 155 ASP A O 1
ATOM 1318 N N . SER A 1 156 ? 24.638 -16.104 -37.771 1.00 50.22 156 SER A N 1
ATOM 1319 C CA . SER A 1 156 ? 23.656 -15.998 -36.687 1.00 50.22 156 SER A CA 1
ATOM 1320 C C . SER A 1 156 ? 22.578 -17.084 -36.749 1.00 50.22 156 SER A C 1
ATOM 1322 O O . SER A 1 156 ? 21.982 -17.396 -35.716 1.00 50.22 156 SER A O 1
ATOM 1324 N N . ASP A 1 157 ? 22.355 -17.692 -37.918 1.00 54.72 157 ASP A N 1
ATOM 1325 C CA . ASP A 1 157 ? 21.318 -18.706 -38.107 1.00 54.72 157 ASP A CA 1
ATOM 1326 C C . ASP A 1 157 ? 21.816 -20.110 -37.717 1.00 54.72 157 ASP A C 1
ATOM 1328 O O . ASP A 1 157 ? 21.044 -20.916 -37.193 1.00 54.72 157 ASP A O 1
ATOM 1332 N N . ASN A 1 158 ? 23.117 -20.390 -37.880 1.00 50.41 158 ASN A N 1
ATOM 1333 C CA . ASN A 1 158 ? 23.703 -21.719 -37.646 1.00 50.41 158 ASN A CA 1
ATOM 1334 C C . ASN A 1 158 ? 24.636 -21.826 -36.427 1.00 50.41 158 ASN A C 1
ATOM 1336 O O . ASN A 1 158 ? 25.147 -22.917 -36.158 1.00 50.41 158 ASN A O 1
ATOM 1340 N N . LYS A 1 159 ? 24.861 -20.737 -35.673 1.00 57.88 159 LYS A N 1
ATOM 1341 C CA . LYS A 1 159 ? 25.830 -20.683 -34.551 1.00 57.88 159 LYS A CA 1
ATOM 1342 C C . LYS A 1 159 ? 27.243 -21.124 -34.965 1.00 57.88 159 LYS A C 1
ATOM 1344 O O . LYS A 1 159 ? 27.946 -21.794 -34.203 1.00 57.88 159 LYS A O 1
ATOM 1349 N N . GLN A 1 160 ? 27.636 -20.778 -36.186 1.00 56.88 160 GLN A N 1
ATOM 1350 C CA . GLN A 1 160 ? 28.955 -21.075 -36.733 1.00 56.88 160 GLN A CA 1
ATOM 1351 C C . GLN A 1 160 ? 29.755 -19.781 -36.837 1.00 56.88 160 GLN A C 1
ATOM 1353 O O . GLN A 1 160 ? 29.216 -18.735 -37.196 1.00 56.88 160 GLN A O 1
ATOM 1358 N N . VAL A 1 161 ? 31.038 -19.862 -36.500 1.00 64.00 161 VAL A N 1
ATOM 1359 C CA . VAL A 1 161 ? 31.989 -18.764 -36.683 1.00 64.00 161 VAL A CA 1
ATOM 1360 C C . VAL A 1 161 ? 33.017 -19.221 -37.698 1.00 64.00 161 VAL A C 1
ATOM 1362 O O . VAL A 1 161 ? 33.630 -20.278 -37.528 1.00 64.00 161 VAL A O 1
ATOM 1365 N N . ILE A 1 162 ? 33.164 -18.442 -38.762 1.00 62.00 162 ILE A N 1
ATOM 1366 C CA . ILE A 1 162 ? 34.141 -18.677 -39.816 1.00 62.00 162 ILE A CA 1
ATOM 1367 C C . ILE A 1 162 ? 35.287 -17.703 -39.579 1.00 62.00 162 ILE A C 1
ATOM 1369 O O . ILE A 1 162 ? 35.067 -16.497 -39.516 1.00 62.00 162 ILE A O 1
ATOM 1373 N N . PHE A 1 163 ? 36.494 -18.232 -39.423 1.00 61.25 163 PHE A N 1
ATOM 1374 C CA . PHE A 1 163 ? 37.713 -17.444 -39.304 1.00 61.25 163 PHE A CA 1
ATOM 1375 C C . PHE A 1 163 ? 38.476 -17.478 -40.622 1.00 61.25 163 PHE A C 1
ATOM 1377 O O . PHE A 1 163 ? 38.769 -18.567 -41.128 1.00 61.25 163 PHE A O 1
ATOM 1384 N N . ASP A 1 164 ? 38.846 -16.299 -41.118 1.00 56.97 164 ASP A N 1
ATOM 1385 C CA . ASP A 1 164 ? 39.783 -16.151 -42.226 1.00 56.97 164 ASP A CA 1
ATOM 1386 C C . ASP A 1 164 ? 41.202 -16.030 -41.655 1.00 56.97 164 ASP A C 1
ATOM 1388 O O . ASP A 1 164 ? 41.540 -15.072 -40.943 1.00 56.97 164 ASP A O 1
ATOM 1392 N N . VAL A 1 165 ? 42.035 -17.037 -41.928 1.00 57.50 165 VAL A N 1
ATOM 1393 C CA . VAL A 1 165 ? 43.371 -17.166 -41.331 1.00 57.50 165 VAL A CA 1
ATOM 1394 C C . VAL A 1 165 ? 44.446 -17.092 -42.411 1.00 57.50 165 VAL A C 1
ATOM 1396 O O . VAL A 1 165 ? 44.379 -17.787 -43.420 1.00 57.50 165 VAL A O 1
ATOM 1399 N N . GLY A 1 166 ? 45.468 -16.262 -42.181 1.00 54.62 166 GLY A N 1
ATOM 1400 C CA . GLY A 1 166 ? 46.658 -16.170 -43.033 1.00 54.62 166 GLY A CA 1
ATOM 1401 C C . GLY A 1 166 ? 47.949 -16.517 -42.284 1.00 54.62 166 GLY A C 1
ATOM 1402 O O . GLY A 1 166 ? 48.060 -16.294 -41.073 1.00 54.62 166 GLY A O 1
ATOM 1403 N N . SER A 1 167 ? 48.951 -17.032 -43.007 1.00 51.69 167 SER A N 1
ATOM 1404 C CA . SER A 1 167 ? 50.310 -17.258 -42.491 1.00 51.69 167 SER A CA 1
ATOM 1405 C C . SER A 1 167 ? 51.349 -16.544 -43.353 1.00 51.69 167 SER A C 1
ATOM 1407 O O . SER A 1 167 ? 51.408 -16.740 -44.560 1.00 51.69 167 SER A O 1
ATOM 1409 N N . GLU A 1 168 ? 52.191 -15.726 -42.721 1.00 45.62 168 GLU A N 1
ATOM 1410 C CA . GLU A 1 168 ? 53.183 -14.882 -43.404 1.00 45.62 168 GLU A CA 1
ATOM 1411 C C . GLU A 1 168 ? 54.495 -15.636 -43.727 1.00 45.62 168 GLU A C 1
ATOM 1413 O O . GLU A 1 168 ? 55.240 -15.232 -44.615 1.00 45.62 168 GLU A O 1
ATOM 1418 N N . GLU A 1 169 ? 54.791 -16.745 -43.034 1.00 41.62 169 GLU A N 1
ATOM 1419 C CA . GLU A 1 169 ? 56.106 -17.416 -43.097 1.00 41.62 169 GLU A CA 1
ATOM 1420 C C . GLU A 1 169 ? 56.222 -18.504 -44.182 1.00 41.62 169 GLU A C 1
ATOM 1422 O O . GLU A 1 169 ? 57.337 -18.848 -44.571 1.00 41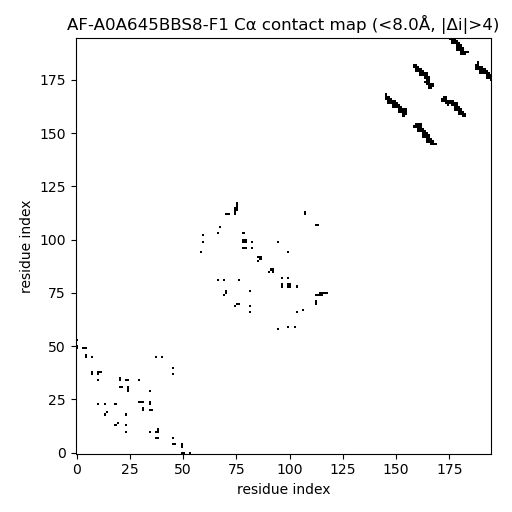.62 169 GLU A O 1
ATOM 1427 N N . TYR A 1 170 ? 55.110 -19.019 -44.719 1.00 45.19 170 TYR A N 1
ATOM 1428 C CA . TYR A 1 170 ? 55.118 -20.152 -45.665 1.00 45.19 170 TYR A CA 1
ATOM 1429 C C . TYR A 1 170 ? 54.718 -19.796 -47.104 1.00 45.19 170 TYR A C 1
ATOM 1431 O O . TYR A 1 170 ? 54.493 -20.687 -47.920 1.00 45.19 170 TYR A O 1
ATOM 1439 N N . GLY A 1 171 ? 54.660 -18.507 -47.450 1.00 46.06 171 GLY A N 1
ATOM 1440 C CA . GLY A 1 171 ? 54.340 -18.071 -48.816 1.00 46.06 171 GLY A CA 1
ATOM 1441 C C . GLY A 1 171 ? 52.894 -18.340 -49.253 1.00 46.06 171 GLY A C 1
ATOM 1442 O O . GLY A 1 171 ? 52.602 -18.229 -50.440 1.00 46.06 171 GLY A O 1
ATOM 1443 N N . MET A 1 172 ? 52.002 -18.660 -48.312 1.00 42.94 172 MET A N 1
ATOM 1444 C CA . MET A 1 172 ? 50.553 -18.589 -48.511 1.00 42.94 172 MET A CA 1
ATOM 1445 C C . MET A 1 172 ? 50.148 -17.116 -48.463 1.00 42.94 172 MET A C 1
ATOM 1447 O O . MET A 1 172 ? 50.492 -16.398 -47.520 1.00 42.94 172 MET A O 1
ATOM 1451 N N . HIS A 1 173 ? 49.482 -16.624 -49.504 1.00 41.53 173 HIS A N 1
ATOM 1452 C CA . HIS A 1 173 ? 49.011 -15.245 -49.499 1.00 41.53 173 HIS A CA 1
ATOM 1453 C C . HIS A 1 173 ? 47.745 -15.162 -48.634 1.00 41.53 173 HIS A C 1
ATOM 1455 O O . HIS A 1 173 ? 47.006 -16.127 -48.479 1.00 41.53 173 HIS A O 1
ATOM 1461 N N . SER A 1 174 ? 47.520 -14.007 -48.005 1.00 44.53 174 SER A N 1
ATOM 1462 C CA . SER A 1 174 ? 46.336 -13.733 -47.182 1.00 44.53 174 SER A CA 1
ATOM 1463 C C . SER A 1 174 ? 45.046 -14.117 -47.922 1.00 44.53 174 SER A C 1
ATOM 1465 O O . SER A 1 174 ? 44.644 -13.359 -48.803 1.00 44.53 174 SER A O 1
ATOM 1467 N N . ASN A 1 175 ? 44.460 -15.270 -47.563 1.00 51.00 175 ASN A N 1
ATOM 1468 C CA . ASN A 1 175 ? 43.078 -15.755 -47.774 1.00 51.00 175 ASN A CA 1
ATOM 1469 C C . ASN A 1 175 ? 42.966 -17.280 -47.957 1.00 51.00 175 ASN A C 1
ATOM 1471 O O . ASN A 1 175 ? 41.856 -17.771 -48.135 1.00 51.00 175 ASN A O 1
ATOM 1475 N N . ASP A 1 176 ? 44.063 -18.029 -47.889 1.00 53.75 176 ASP A N 1
ATOM 1476 C CA . ASP A 1 176 ? 44.042 -19.430 -48.318 1.00 53.75 176 ASP A CA 1
ATOM 1477 C C . ASP A 1 176 ? 43.439 -20.417 -47.303 1.00 53.75 176 ASP A C 1
ATOM 1479 O O . ASP A 1 176 ? 43.534 -21.600 -47.546 1.00 53.75 176 ASP A O 1
ATOM 1483 N N . LEU A 1 177 ? 42.865 -20.017 -46.157 1.00 57.12 177 LEU A N 1
ATOM 1484 C CA . LEU A 1 177 ? 42.276 -20.978 -45.207 1.00 57.12 177 LEU A CA 1
ATOM 1485 C C . LEU A 1 177 ? 41.075 -20.404 -44.444 1.00 57.12 177 LEU A C 1
ATOM 1487 O O . LEU A 1 177 ? 41.193 -19.443 -43.678 1.00 57.12 177 LEU A O 1
ATOM 1491 N N . LYS A 1 178 ? 39.928 -21.075 -44.588 1.00 63.53 178 LYS A N 1
ATOM 1492 C CA . LYS A 1 178 ? 38.701 -20.845 -43.818 1.00 63.53 178 LYS A CA 1
ATOM 1493 C C . LYS A 1 178 ? 38.515 -21.929 -42.772 1.00 63.53 178 LYS A C 1
ATOM 1495 O O . LYS A 1 178 ? 38.343 -23.109 -43.091 1.00 63.53 178 LYS A O 1
ATOM 1500 N N . ILE A 1 179 ? 38.497 -21.524 -41.507 1.00 65.81 179 ILE A N 1
ATOM 1501 C CA . ILE A 1 179 ? 38.219 -22.421 -40.384 1.00 65.81 179 ILE A CA 1
ATOM 1502 C C . ILE A 1 179 ? 36.798 -22.160 -39.909 1.00 65.81 179 ILE A C 1
ATOM 1504 O O . ILE A 1 179 ? 36.496 -21.089 -39.395 1.00 65.81 179 ILE A O 1
ATOM 1508 N N . THR A 1 180 ? 35.924 -23.151 -40.053 1.00 64.44 180 THR A N 1
ATOM 1509 C CA . THR A 1 180 ? 34.567 -23.097 -39.502 1.00 64.44 180 THR A CA 1
ATOM 1510 C C . THR A 1 180 ? 34.556 -23.776 -38.141 1.00 64.44 180 THR A C 1
ATOM 1512 O O . THR A 1 180 ? 34.955 -24.937 -38.011 1.00 64.44 180 THR A O 1
ATOM 1515 N N . MET A 1 181 ? 34.087 -23.069 -37.117 1.00 65.12 181 MET A N 1
ATOM 1516 C CA . MET A 1 181 ? 33.947 -23.581 -35.756 1.00 65.12 181 MET A CA 1
ATOM 1517 C C . MET A 1 181 ? 32.495 -23.497 -35.286 1.00 65.12 181 MET A C 1
ATOM 1519 O O . MET A 1 181 ? 31.780 -22.552 -35.614 1.00 65.12 181 MET A O 1
ATOM 1523 N N . CYS A 1 182 ? 32.069 -24.466 -34.478 1.00 62.94 182 CYS A N 1
ATOM 1524 C CA . CYS A 1 182 ? 30.766 -24.460 -33.817 1.00 62.94 182 CYS A CA 1
ATOM 1525 C C . CYS A 1 182 ? 30.927 -24.609 -32.298 1.00 62.94 182 CYS A C 1
ATOM 1527 O O . CYS A 1 182 ? 31.922 -25.152 -31.806 1.00 62.94 182 CYS A O 1
ATOM 1529 N N . GLN A 1 183 ? 29.949 -24.101 -31.548 1.00 57.31 183 GLN A N 1
ATOM 1530 C CA . GLN A 1 183 ? 29.933 -24.197 -30.091 1.00 57.31 183 GLN A CA 1
ATOM 1531 C C . GLN A 1 183 ? 29.021 -25.348 -29.650 1.00 57.31 183 GLN A C 1
ATOM 1533 O O . GLN A 1 183 ? 27.809 -25.314 -29.863 1.00 57.31 183 GLN A O 1
ATOM 1538 N N . GLU A 1 184 ? 29.609 -26.351 -29.000 1.00 57.94 184 GLU A N 1
ATOM 1539 C CA . GLU A 1 184 ? 28.907 -27.510 -28.444 1.00 57.94 184 GLU A CA 1
ATOM 1540 C C . GLU A 1 184 ? 29.249 -27.604 -26.946 1.00 57.94 184 GLU A C 1
ATOM 1542 O O . GLU A 1 184 ? 30.422 -27.587 -26.570 1.00 57.94 184 GLU A O 1
ATOM 1547 N N . ASP A 1 185 ? 28.236 -27.613 -26.072 1.00 50.59 185 ASP A N 1
ATOM 1548 C CA . ASP A 1 185 ? 28.391 -27.633 -24.603 1.00 50.59 185 ASP A CA 1
ATOM 1549 C C . ASP A 1 185 ? 29.329 -26.550 -24.029 1.00 50.59 185 ASP A C 1
ATOM 1551 O O . ASP A 1 185 ? 30.107 -26.781 -23.100 1.00 50.59 185 ASP A O 1
ATOM 1555 N N . GLY A 1 186 ? 29.279 -25.343 -24.601 1.00 54.97 186 GLY A N 1
ATOM 1556 C CA . GLY A 1 186 ? 30.087 -24.205 -24.152 1.00 54.97 186 GLY A CA 1
ATOM 1557 C C . GLY A 1 186 ? 31.564 -24.269 -24.558 1.00 54.97 186 GLY A C 1
ATOM 1558 O O . GLY A 1 186 ? 32.323 -23.375 -24.188 1.00 54.97 186 GLY A O 1
ATOM 1559 N N . LYS A 1 187 ? 31.984 -25.274 -25.341 1.00 50.44 187 LYS A N 1
ATOM 1560 C CA . LYS A 1 187 ? 33.342 -25.387 -25.893 1.00 50.44 187 LYS A CA 1
ATOM 1561 C C . LYS A 1 187 ? 33.323 -25.238 -27.414 1.00 50.44 187 LYS A C 1
ATOM 1563 O O . LYS A 1 187 ? 32.460 -25.790 -28.092 1.00 50.44 187 LYS A O 1
ATOM 1568 N N . TRP A 1 188 ? 34.292 -24.503 -27.948 1.00 58.22 188 TRP A N 1
ATOM 1569 C CA . TRP A 1 188 ? 34.477 -24.351 -29.389 1.00 58.22 188 TRP A CA 1
ATOM 1570 C C . TRP A 1 188 ? 35.154 -25.591 -29.968 1.00 58.22 188 TRP A C 1
ATOM 1572 O O . TRP A 1 188 ? 36.203 -26.011 -29.478 1.00 58.22 188 TRP A O 1
ATOM 1582 N N . LYS A 1 189 ? 34.561 -26.173 -31.012 1.00 60.16 189 LYS A N 1
ATOM 1583 C CA . LYS A 1 189 ? 35.150 -27.273 -31.782 1.00 60.16 189 LYS A CA 1
ATOM 1584 C C . LYS A 1 189 ? 35.306 -26.859 -33.239 1.00 60.16 189 LYS A C 1
ATOM 1586 O O . LYS A 1 189 ? 34.455 -26.163 -33.790 1.00 60.16 189 LYS A O 1
ATOM 1591 N N . ILE A 1 190 ? 36.394 -27.308 -33.858 1.00 62.78 190 ILE A N 1
ATOM 1592 C CA . ILE A 1 190 ? 36.611 -27.143 -35.295 1.00 62.78 190 ILE A CA 1
ATOM 1593 C C . ILE A 1 190 ? 35.640 -28.076 -36.017 1.00 62.78 190 ILE A C 1
ATOM 1595 O O . ILE A 1 190 ? 35.671 -29.289 -35.811 1.00 62.78 190 ILE A O 1
ATOM 1599 N N . PHE A 1 191 ? 34.768 -27.492 -36.830 1.00 64.31 191 PHE A N 1
ATOM 1600 C CA . PHE A 1 191 ? 33.799 -28.216 -37.640 1.00 64.31 191 PHE A CA 1
ATOM 1601 C C . PHE A 1 191 ? 34.410 -28.611 -38.990 1.00 64.31 191 PHE A C 1
ATOM 1603 O O . PHE A 1 191 ? 34.285 -29.758 -39.413 1.00 64.31 191 PHE A O 1
ATOM 1610 N N . SER A 1 192 ? 35.129 -27.687 -39.636 1.00 59.09 192 SER A N 1
ATOM 1611 C CA . SER A 1 192 ? 35.836 -27.942 -40.895 1.00 59.09 192 SER A CA 1
ATOM 1612 C C . SER A 1 192 ? 36.944 -26.922 -41.150 1.00 59.09 192 SER A C 1
ATOM 1614 O O . SER A 1 192 ? 36.856 -25.774 -40.715 1.00 59.09 192 SER A O 1
ATOM 1616 N N . ILE A 1 193 ? 37.968 -27.343 -41.891 1.00 59.44 193 ILE A N 1
ATOM 1617 C CA . ILE A 1 193 ? 39.043 -26.492 -42.406 1.00 59.44 193 ILE A CA 1
ATOM 1618 C C . ILE A 1 193 ? 39.031 -26.651 -43.928 1.00 59.44 193 ILE A C 1
ATOM 1620 O O . ILE A 1 193 ? 39.097 -27.781 -44.414 1.00 59.44 193 ILE A O 1
ATOM 1624 N N . SER A 1 194 ? 38.909 -25.550 -44.664 1.00 60.16 194 SER A N 1
ATOM 1625 C CA . SER A 1 194 ? 38.957 -25.526 -46.132 1.00 60.16 194 SER A CA 1
ATOM 1626 C C . SER A 1 194 ? 39.994 -24.521 -46.614 1.00 60.16 194 SER A C 1
ATOM 1628 O O . SER A 1 194 ? 40.107 -23.460 -46.005 1.00 60.16 194 SER A O 1
ATOM 1630 N N . GLU A 1 195 ? 40.705 -24.863 -47.688 1.00 57.38 195 GLU A N 1
ATOM 1631 C CA . GLU A 1 195 ? 41.610 -23.965 -48.424 1.00 57.38 195 GLU A CA 1
ATOM 1632 C C . GLU A 1 195 ? 40.827 -23.126 -49.449 1.00 57.38 195 GLU A C 1
ATOM 1634 O O . GLU A 1 195 ? 39.925 -23.711 -50.101 1.00 57.38 195 GLU A O 1
#